Protein AF-A0A849T414-F1 (afdb_monomer)

Solvent-accessible surface area (backbone atoms only — not comparable to full-atom values): 10217 Å² total; per-residue (Å²): 130,69,72,68,57,56,57,52,51,53,53,52,54,54,57,57,61,66,72,71,72,79,74,78,75,35,45,36,37,38,40,42,43,68,63,66,24,41,33,25,37,35,45,96,85,68,54,70,44,80,78,50,44,26,75,33,83,42,47,52,64,76,60,34,72,85,41,96,54,53,28,38,36,38,42,38,40,93,71,33,45,74,44,78,46,80,45,71,66,67,92,77,64,59,74,43,78,45,80,43,79,57,49,71,34,61,64,76,64,39,53,59,56,50,50,53,49,51,50,53,50,54,51,51,52,51,50,32,50,54,25,51,76,71,65,38,50,69,60,24,47,53,55,35,51,57,44,32,74,77,40,73,78,47,30,65,37,30,43,50,46,12,52,48,26,46,76,71,66,39,51,72,61,10,53,53,22,45,52,56,19,58,77,54,109

Mean predicted aligned error: 13.11 Å

pLDDT: mean 89.9, std 12.02, range [47.5, 98.62]

Nearest PDB structures (foldseek):
  2avp-assembly1_A  TM=9.398E-01  e=4.459E-03  unclassified
  3kd7-assembly5_E  TM=9.506E-01  e=1.110E-02  unidentified
  3kd7-assembly1_A  TM=9.099E-01  e=1.599E-02  unidentified
  5lyp-assembly1_A  TM=9.029E-01  e=2.302E-02  Saccharomyces cerevisiae
  8fwd-assembly1_7  TM=9.664E-01  e=1.343E-01  synthetic construct

Secondary structure (DSSP, 8-state):
-THHHHHHHHHHHHHHHGGG----PPEEEEEEESSS-EEEEE-TTS-EEEEEESSEEEEHHHHSTT-SSEEEEEEE-TTB--EEEEEEPPTT---EEEEEEPPB-HHHHHHHHHHHHHHHHHHHHHHHHHHHHTT-HHHHHHHHHHHHHH-TT-HHHHHHHHHHHHHTT-HHHHHHHHHHHHHT-

Radius of gyration: 34.81 Å; Cα contacts (8 Å, |Δi|>4): 248; chains: 1; bounding box: 71×26×111 Å

Sequence (185 aa):
MMKNSFLKYCIFLWMMTMILSCSTSTVVKFQSSPSDAEVSVIDTTGVATVIGKTPLNSTEIDVFKNSNRHSQVRIKKEGFLDNEIILMKSTFGSEIAVNVQLKKDETVQNIGEQSISQEKVASSIARANGLIQSKNFIEAESVMTNFVEQFPSVSVGFDYLGNIYFLQKKYAKALKNYWLSKDYY

Structure (mmCIF, N/CA/C/O backbone):
data_AF-A0A849T414-F1
#
_entry.id   AF-A0A849T414-F1
#
loop_
_atom_site.group_PDB
_atom_site.id
_atom_site.type_symbol
_atom_site.label_atom_id
_atom_site.label_alt_id
_atom_site.label_comp_id
_atom_site.label_asym_id
_atom_site.label_entity_id
_atom_site.label_seq_id
_atom_site.pdbx_PDB_ins_code
_atom_site.Cartn_x
_atom_site.Cartn_y
_atom_site.Cartn_z
_atom_site.occupancy
_atom_site.B_iso_or_equiv
_atom_site.auth_seq_id
_atom_site.auth_comp_id
_atom_site.auth_asym_id
_atom_site.auth_atom_id
_atom_site.pdbx_PDB_model_num
ATOM 1 N N . MET A 1 1 ? 42.632 -8.111 -74.417 1.00 59.69 1 MET A N 1
ATOM 2 C CA . MET A 1 1 ? 42.189 -9.221 -73.538 1.00 59.69 1 MET A CA 1
ATOM 3 C C . MET A 1 1 ? 41.990 -8.830 -72.058 1.00 59.69 1 MET A C 1
ATOM 5 O O . MET A 1 1 ? 41.359 -9.592 -71.345 1.00 59.69 1 MET A O 1
ATOM 9 N N . MET A 1 2 ? 42.418 -7.643 -71.586 1.00 61.41 2 MET A N 1
ATOM 10 C CA . MET A 1 2 ? 42.292 -7.234 -70.164 1.00 61.41 2 MET A CA 1
ATOM 11 C C . MET A 1 2 ? 40.896 -6.749 -69.705 1.00 61.41 2 MET A C 1
ATOM 13 O O . MET A 1 2 ? 40.628 -6.741 -68.507 1.00 61.41 2 MET A O 1
ATOM 17 N N . LYS A 1 3 ? 39.979 -6.380 -70.616 1.00 65.25 3 LYS A N 1
ATOM 18 C CA . LYS A 1 3 ? 38.655 -5.826 -70.245 1.00 65.25 3 LYS A CA 1
ATOM 19 C C . LYS A 1 3 ? 37.731 -6.819 -69.518 1.00 65.25 3 LYS A C 1
ATOM 21 O O . LYS A 1 3 ? 36.956 -6.401 -68.666 1.00 65.25 3 LYS A O 1
ATOM 26 N N . ASN A 1 4 ? 37.848 -8.122 -69.789 1.00 75.00 4 ASN A N 1
ATOM 27 C CA . ASN A 1 4 ? 36.970 -9.129 -69.178 1.00 75.00 4 ASN A CA 1
ATOM 28 C C . ASN A 1 4 ? 37.355 -9.487 -67.736 1.00 75.00 4 ASN A C 1
ATOM 30 O O . ASN A 1 4 ? 36.509 -9.976 -66.993 1.00 75.00 4 ASN A O 1
ATOM 34 N N . SER A 1 5 ? 38.599 -9.235 -67.321 1.00 76.50 5 SER A N 1
ATOM 35 C CA . SER A 1 5 ? 39.025 -9.498 -65.943 1.00 76.50 5 SER A CA 1
ATOM 36 C C . SER A 1 5 ? 38.523 -8.412 -64.990 1.00 76.50 5 SER A C 1
ATOM 38 O O . SER A 1 5 ? 38.028 -8.735 -63.917 1.00 76.50 5 SER A O 1
ATOM 40 N N . PHE A 1 6 ? 38.544 -7.140 -65.405 1.00 85.62 6 PHE A N 1
ATOM 41 C CA . PHE A 1 6 ? 38.089 -6.015 -64.577 1.00 85.62 6 PHE A CA 1
ATOM 42 C C . PHE A 1 6 ? 36.591 -6.095 -64.236 1.00 85.62 6 PHE A C 1
ATOM 44 O O . PHE A 1 6 ? 36.205 -5.919 -63.084 1.00 85.62 6 PHE A O 1
ATOM 51 N N . LEU A 1 7 ? 35.752 -6.463 -65.213 1.00 85.75 7 LEU A N 1
ATOM 52 C CA . LEU A 1 7 ? 34.308 -6.611 -65.001 1.00 85.75 7 LEU A CA 1
ATOM 53 C C . LEU A 1 7 ? 33.977 -7.730 -63.995 1.00 85.75 7 LEU A C 1
ATOM 55 O O . LEU A 1 7 ? 33.074 -7.574 -63.176 1.00 85.75 7 LEU A O 1
ATOM 59 N N . LYS A 1 8 ? 34.745 -8.829 -64.003 1.00 87.31 8 LYS A N 1
ATOM 60 C CA . LYS A 1 8 ? 34.586 -9.927 -63.036 1.00 87.31 8 LYS A CA 1
ATOM 61 C C . LYS A 1 8 ? 34.930 -9.493 -61.609 1.00 87.31 8 LYS A C 1
ATOM 63 O O . LYS A 1 8 ? 34.214 -9.869 -60.686 1.00 87.31 8 LYS A O 1
ATOM 68 N N . TYR A 1 9 ? 35.965 -8.668 -61.427 1.00 90.38 9 TYR A N 1
ATOM 69 C CA . TYR A 1 9 ? 36.312 -8.128 -60.108 1.00 90.38 9 TYR A CA 1
ATOM 70 C C . TYR A 1 9 ? 35.260 -7.147 -59.582 1.00 90.38 9 TYR A C 1
ATOM 72 O O . TYR A 1 9 ? 34.922 -7.218 -58.405 1.00 90.38 9 TYR A O 1
ATOM 80 N N . CYS A 1 10 ? 34.675 -6.298 -60.434 1.00 88.56 10 CYS A N 1
ATOM 81 C CA . CYS A 1 10 ? 33.582 -5.412 -60.016 1.00 88.56 10 CYS A CA 1
ATOM 82 C C . CYS A 1 10 ? 32.322 -6.185 -59.598 1.00 88.56 10 CYS A C 1
ATOM 84 O O . CYS A 1 10 ? 31.714 -5.840 -58.589 1.00 88.56 10 CYS A O 1
ATOM 86 N N . ILE A 1 11 ? 31.954 -7.248 -60.323 1.00 88.75 11 ILE A N 1
ATOM 87 C CA . ILE A 1 11 ? 30.802 -8.092 -59.962 1.00 88.75 11 ILE A CA 1
ATOM 88 C C . ILE A 1 11 ? 31.062 -8.827 -58.641 1.00 88.75 11 ILE A C 1
ATOM 90 O O . ILE A 1 11 ? 30.181 -8.877 -57.787 1.00 88.75 11 ILE A O 1
ATOM 94 N N . PHE A 1 12 ? 32.277 -9.342 -58.435 1.00 89.88 12 PHE A N 1
ATOM 95 C CA . PHE A 1 12 ? 32.649 -9.999 -57.181 1.00 89.88 12 PHE A CA 1
ATOM 96 C C . PHE A 1 12 ? 32.659 -9.025 -55.993 1.00 89.88 12 PHE A C 1
ATOM 98 O O . PHE A 1 12 ? 32.162 -9.362 -54.921 1.00 89.88 12 PHE A O 1
ATOM 105 N N . LEU A 1 13 ? 33.155 -7.798 -56.191 1.00 87.31 13 LEU A N 1
ATOM 106 C CA . LEU A 1 13 ? 33.146 -6.746 -55.171 1.00 87.31 13 LEU A CA 1
ATOM 107 C C . LEU A 1 13 ? 31.710 -6.335 -54.802 1.00 87.31 13 LEU A C 1
ATOM 109 O O . LEU A 1 13 ? 31.388 -6.225 -53.623 1.00 87.31 13 LEU A O 1
ATOM 113 N N . TRP A 1 14 ? 30.834 -6.177 -55.799 1.00 87.00 14 TRP A N 1
ATOM 114 C CA . TRP A 1 14 ? 29.422 -5.851 -55.584 1.00 87.00 14 TRP A CA 1
ATOM 115 C C . TRP A 1 14 ? 28.675 -6.983 -54.860 1.00 87.00 14 TRP A C 1
ATOM 117 O O . TRP A 1 14 ? 27.915 -6.734 -53.922 1.00 87.00 14 TRP A O 1
ATOM 127 N N . MET A 1 15 ? 28.961 -8.241 -55.211 1.00 84.75 15 MET A N 1
ATOM 128 C CA . MET A 1 15 ? 28.394 -9.406 -54.528 1.00 84.75 15 MET A CA 1
ATOM 129 C C . MET A 1 15 ? 28.883 -9.524 -53.073 1.00 84.75 15 MET A C 1
ATOM 131 O O . MET A 1 15 ? 28.092 -9.861 -52.197 1.00 84.75 15 MET A O 1
ATOM 135 N N . MET A 1 16 ? 30.142 -9.174 -52.783 1.00 84.12 16 MET A N 1
ATOM 136 C CA . MET A 1 16 ? 30.675 -9.124 -51.411 1.00 84.12 16 MET A CA 1
ATOM 137 C C . MET A 1 16 ? 30.021 -8.032 -50.554 1.00 84.12 16 MET A C 1
ATOM 139 O O . MET A 1 16 ? 29.778 -8.253 -49.369 1.00 84.12 16 MET A O 1
ATOM 143 N N . THR A 1 17 ? 29.656 -6.883 -51.136 1.00 82.56 17 THR A N 1
ATOM 144 C CA . THR A 1 17 ? 28.968 -5.818 -50.383 1.00 82.56 17 THR A CA 1
ATOM 145 C C . THR A 1 17 ? 27.534 -6.168 -49.977 1.00 82.56 17 THR A C 1
ATOM 147 O O . THR A 1 17 ? 27.053 -5.646 -48.977 1.00 82.56 17 THR A O 1
ATOM 150 N N . MET A 1 18 ? 26.869 -7.094 -50.679 1.00 79.75 18 MET A N 1
ATOM 151 C CA . MET A 1 18 ? 25.494 -7.509 -50.356 1.00 79.75 18 MET A CA 1
ATOM 152 C C . MET A 1 18 ? 25.402 -8.472 -49.159 1.00 79.75 18 MET A C 1
ATOM 154 O O . MET A 1 18 ? 24.329 -8.629 -48.584 1.00 79.75 18 MET A O 1
ATOM 158 N N . ILE A 1 19 ? 26.508 -9.102 -48.744 1.00 77.81 19 ILE A N 1
ATOM 159 C CA . ILE A 1 19 ? 26.507 -10.108 -47.662 1.00 77.81 19 ILE A CA 1
ATOM 160 C C . ILE A 1 19 ? 26.638 -9.453 -46.268 1.00 77.81 19 ILE A C 1
ATOM 162 O O . ILE A 1 19 ? 26.362 -10.086 -45.254 1.00 77.81 19 ILE A O 1
ATOM 166 N N . LEU A 1 20 ? 26.986 -8.163 -46.187 1.00 68.50 20 LEU A N 1
ATOM 167 C CA . LEU A 1 20 ? 27.235 -7.467 -44.913 1.00 68.50 20 LEU A CA 1
ATOM 168 C C . LEU A 1 20 ? 26.013 -6.739 -44.321 1.00 68.50 20 LEU A C 1
ATOM 170 O O . LEU A 1 20 ? 26.120 -6.167 -43.240 1.00 68.50 20 LEU A O 1
ATOM 174 N N . SER A 1 21 ? 24.851 -6.748 -44.980 1.00 62.94 21 SER A N 1
ATOM 175 C CA . SER A 1 21 ? 23.701 -5.925 -44.559 1.00 62.94 21 SER A CA 1
ATOM 176 C C . SER A 1 21 ? 22.703 -6.609 -43.618 1.00 62.94 21 SER A C 1
ATOM 178 O O . SER A 1 21 ? 21.678 -6.015 -43.294 1.00 62.94 21 SER A O 1
ATOM 180 N N . CYS A 1 22 ? 22.970 -7.826 -43.137 1.00 67.81 22 CYS A N 1
ATOM 181 C CA . CYS A 1 22 ? 22.080 -8.494 -42.182 1.00 67.81 22 CYS A CA 1
ATOM 182 C C . CYS A 1 22 ? 22.488 -8.185 -40.730 1.00 67.81 22 CYS A C 1
ATOM 184 O O . CYS A 1 22 ? 22.895 -9.069 -39.981 1.00 67.81 22 CYS A O 1
ATOM 186 N N . SER A 1 23 ? 22.415 -6.915 -40.322 1.00 67.44 23 SER A N 1
ATOM 187 C CA . SER A 1 23 ? 22.467 -6.568 -38.899 1.00 67.44 23 SER A CA 1
ATOM 188 C C . SER A 1 23 ? 21.084 -6.809 -38.297 1.00 67.44 23 SER A C 1
ATOM 190 O O . SER A 1 23 ? 20.201 -5.955 -38.390 1.00 67.44 23 SER A O 1
ATOM 192 N N . THR A 1 24 ? 20.868 -7.986 -37.715 1.00 69.50 24 THR A N 1
ATOM 193 C CA . THR A 1 24 ? 19.687 -8.258 -36.891 1.00 69.50 24 THR A CA 1
ATOM 194 C C . THR A 1 24 ? 19.742 -7.358 -35.664 1.00 69.50 24 THR A C 1
ATOM 196 O O . THR A 1 24 ? 20.587 -7.552 -34.791 1.00 69.50 24 THR A O 1
ATOM 199 N N . SER A 1 25 ? 18.885 -6.340 -35.611 1.00 77.25 25 SER A N 1
ATOM 200 C CA . SER A 1 25 ? 18.742 -5.525 -34.412 1.00 77.25 25 SER A CA 1
ATOM 201 C C . SER A 1 25 ? 18.141 -6.377 -33.296 1.00 77.25 25 SER A C 1
ATOM 203 O O . SER A 1 25 ? 17.113 -7.032 -33.477 1.00 77.25 25 SER A O 1
ATOM 205 N N . THR A 1 26 ? 18.789 -6.380 -32.132 1.00 88.31 26 THR A N 1
ATOM 206 C CA . THR A 1 26 ? 18.245 -7.008 -30.928 1.00 88.31 26 THR A CA 1
ATOM 207 C C . THR A 1 26 ? 16.929 -6.316 -30.564 1.00 88.31 26 THR A C 1
ATOM 209 O O . THR A 1 26 ? 16.888 -5.094 -30.383 1.00 88.31 26 THR A O 1
ATOM 212 N N . VAL A 1 27 ? 15.853 -7.095 -30.455 1.00 93.81 27 VAL A N 1
ATOM 213 C CA . VAL A 1 27 ? 14.533 -6.605 -30.042 1.00 93.81 27 VAL A CA 1
ATOM 214 C C . VAL A 1 27 ? 14.330 -6.889 -28.556 1.00 93.81 27 VAL A C 1
ATOM 216 O O . VAL A 1 27 ? 14.571 -8.002 -28.085 1.00 93.81 27 VAL A O 1
ATOM 219 N N . VAL A 1 28 ? 13.859 -5.880 -27.826 1.00 96.06 28 VAL A N 1
ATOM 220 C CA . VAL A 1 28 ? 13.422 -5.988 -26.432 1.00 96.06 28 VAL A CA 1
ATOM 221 C C . VAL A 1 28 ? 11.898 -5.909 -26.405 1.00 96.06 28 VAL A C 1
ATOM 223 O O . VAL A 1 28 ? 11.314 -4.905 -26.816 1.00 96.06 28 VAL A O 1
ATOM 226 N N . LYS A 1 29 ? 11.242 -6.972 -25.943 1.00 97.69 29 LYS A N 1
ATOM 227 C CA . LYS A 1 29 ? 9.782 -7.063 -25.851 1.00 97.69 29 LYS A CA 1
ATOM 228 C C . LYS A 1 29 ? 9.337 -6.841 -24.413 1.00 97.69 29 LYS A C 1
ATOM 230 O O . LYS A 1 29 ? 9.766 -7.565 -23.520 1.00 97.69 29 LYS A O 1
ATOM 235 N N . PHE A 1 30 ? 8.441 -5.889 -24.199 1.00 97.88 30 PHE A N 1
ATOM 236 C CA . PHE A 1 30 ? 7.814 -5.627 -22.909 1.00 97.88 30 PHE A CA 1
ATOM 237 C C . PHE A 1 30 ? 6.345 -6.030 -22.954 1.00 97.88 30 PHE A C 1
ATOM 239 O O . PHE A 1 30 ? 5.576 -5.54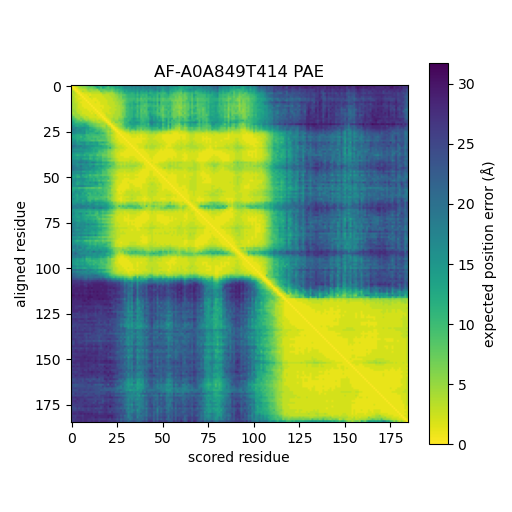0 -23.785 1.00 97.88 30 PHE A O 1
ATOM 246 N N . GLN A 1 31 ? 5.940 -6.886 -22.024 1.00 98.19 31 GLN A N 1
ATOM 247 C CA . GLN A 1 31 ? 4.553 -7.253 -21.783 1.00 98.19 31 GLN A CA 1
ATOM 248 C C . GLN A 1 31 ? 4.219 -7.030 -20.312 1.00 98.19 31 GLN A C 1
ATOM 250 O O . GLN A 1 31 ? 5.038 -7.274 -19.423 1.00 98.19 31 GLN A O 1
ATOM 255 N N . SER A 1 32 ? 2.995 -6.585 -20.047 1.00 97.81 32 SER A N 1
ATOM 256 C CA . SER A 1 32 ? 2.497 -6.475 -18.684 1.00 97.81 32 SER A CA 1
ATOM 257 C C . SER A 1 32 ? 1.071 -6.978 -18.553 1.00 97.81 32 SER A C 1
ATOM 259 O O . SER A 1 32 ? 0.288 -6.964 -19.504 1.00 97.81 32 SER A O 1
ATOM 261 N N . SER A 1 33 ? 0.743 -7.387 -17.335 1.00 97.06 33 SER A N 1
ATOM 262 C CA . SER A 1 33 ? -0.603 -7.704 -16.884 1.00 97.06 33 SER A CA 1
ATOM 263 C C . SER A 1 33 ? -0.882 -6.835 -15.651 1.00 97.06 33 SER A C 1
ATOM 265 O O . SER A 1 33 ? -0.215 -7.020 -14.630 1.00 97.06 33 SER A O 1
ATOM 267 N N . PRO A 1 34 ? -1.781 -5.834 -15.737 1.00 96.38 34 PRO A N 1
ATOM 268 C CA . PRO A 1 34 ? -2.618 -5.487 -16.892 1.00 96.38 34 PRO A CA 1
ATOM 269 C C . PRO A 1 34 ? -1.824 -4.867 -18.057 1.00 96.38 34 PRO A C 1
ATOM 271 O O . PRO A 1 34 ? -0.737 -4.327 -17.850 1.00 96.38 34 PRO A O 1
ATOM 274 N N . SER A 1 35 ? -2.387 -4.908 -19.271 1.00 96.31 35 SER A N 1
ATOM 275 C CA . SER A 1 35 ? -1.837 -4.255 -20.476 1.00 96.31 35 SER A CA 1
ATOM 276 C C . SER A 1 35 ?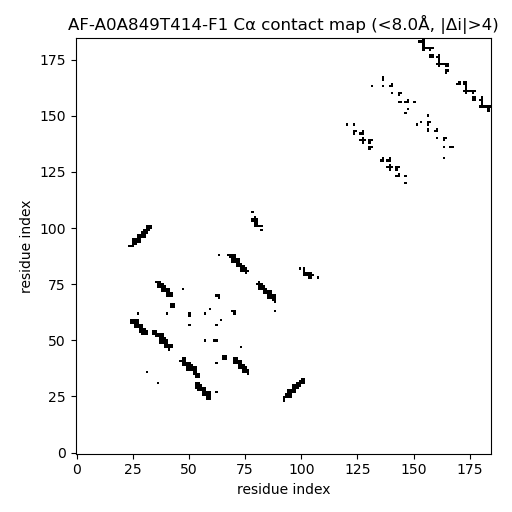 -1.906 -2.724 -20.389 1.00 96.31 35 SER A C 1
ATOM 278 O O . SER A 1 35 ? -2.542 -2.201 -19.478 1.00 96.31 35 SER A O 1
ATOM 280 N N . ASP A 1 36 ? -1.322 -1.991 -21.339 1.00 97.69 36 ASP A N 1
ATOM 281 C CA . ASP A 1 36 ? -1.296 -0.515 -21.375 1.00 97.69 36 ASP A CA 1
ATOM 282 C C . ASP A 1 36 ? -0.592 0.117 -20.158 1.00 97.69 36 ASP A C 1
ATOM 284 O O . ASP A 1 36 ? -1.048 1.112 -19.599 1.00 97.69 36 ASP A O 1
ATOM 288 N N . ALA A 1 37 ? 0.500 -0.499 -19.698 1.00 98.06 37 ALA A N 1
ATOM 289 C CA . ALA A 1 37 ? 1.382 0.082 -18.690 1.00 98.06 37 ALA A CA 1
ATOM 290 C C . ALA A 1 37 ? 2.464 0.928 -19.371 1.00 98.06 37 ALA A C 1
ATOM 292 O O . ALA A 1 37 ? 3.037 0.515 -20.378 1.00 98.06 37 ALA A O 1
ATOM 293 N N . GLU A 1 38 ? 2.751 2.101 -18.822 1.00 98.44 38 GLU A N 1
ATOM 294 C CA . GLU A 1 38 ? 3.814 2.989 -19.276 1.00 98.44 38 GLU A CA 1
ATOM 295 C C . GLU A 1 38 ? 5.181 2.374 -18.977 1.00 98.44 38 GLU A C 1
ATOM 297 O O . GLU A 1 38 ? 5.439 1.927 -17.860 1.00 98.44 38 GLU A O 1
ATOM 302 N N . VAL A 1 39 ? 6.059 2.348 -19.977 1.00 98.12 39 VAL A N 1
ATOM 303 C CA . VAL A 1 39 ? 7.431 1.855 -19.861 1.00 98.12 39 VAL A CA 1
ATOM 304 C C . VAL A 1 39 ? 8.373 3.046 -19.969 1.00 98.12 39 VAL A C 1
ATOM 306 O O . VAL A 1 39 ? 8.342 3.794 -20.949 1.00 98.12 39 VAL A O 1
ATOM 309 N N . SER A 1 40 ? 9.234 3.209 -18.970 1.00 97.88 40 SER A N 1
ATOM 310 C CA . SER A 1 40 ? 10.238 4.269 -18.911 1.00 97.88 40 SER A CA 1
ATOM 311 C C . SER A 1 40 ? 11.612 3.703 -18.580 1.00 97.88 40 SER A C 1
ATOM 313 O O . SER A 1 40 ? 11.737 2.720 -17.852 1.00 97.88 40 SER A O 1
ATOM 315 N N . VAL A 1 41 ? 12.650 4.318 -19.133 1.00 97.38 41 VAL A N 1
ATOM 316 C CA . VAL A 1 41 ? 14.049 3.985 -18.866 1.00 97.38 41 VAL A CA 1
ATOM 317 C C . VAL A 1 41 ? 14.615 5.031 -17.920 1.00 97.38 41 VAL A C 1
ATOM 319 O O . VAL A 1 41 ? 14.543 6.224 -18.209 1.00 97.38 41 VAL A O 1
ATOM 322 N N . ILE A 1 42 ? 15.163 4.583 -16.796 1.00 96.19 42 ILE A N 1
ATOM 323 C CA . ILE A 1 42 ? 15.857 5.415 -15.819 1.00 96.19 42 ILE A CA 1
ATOM 324 C C . ILE A 1 42 ? 17.339 5.409 -16.183 1.00 96.19 42 ILE A C 1
ATOM 326 O O . ILE A 1 42 ? 17.979 4.356 -16.248 1.00 96.19 42 ILE A O 1
ATOM 330 N N . ASP A 1 43 ? 17.879 6.591 -16.454 1.00 89.31 43 ASP A N 1
ATOM 331 C CA . ASP A 1 43 ? 19.299 6.752 -16.734 1.00 89.31 43 ASP A CA 1
ATOM 332 C C . ASP A 1 43 ? 20.156 6.739 -15.453 1.00 89.31 43 ASP A C 1
ATOM 334 O O . ASP A 1 43 ? 19.662 6.685 -14.327 1.00 89.31 43 ASP A O 1
ATOM 338 N N . THR A 1 44 ? 21.477 6.832 -15.610 1.00 86.69 44 THR A N 1
ATOM 339 C CA . THR A 1 44 ? 22.409 6.903 -14.472 1.00 86.69 44 THR A CA 1
ATOM 340 C C . THR A 1 44 ? 22.252 8.171 -13.628 1.00 86.69 44 THR A C 1
ATOM 342 O O . THR A 1 44 ? 22.841 8.257 -12.554 1.00 86.69 44 THR A O 1
ATOM 345 N N . THR A 1 45 ? 21.510 9.170 -14.114 1.00 88.81 45 THR A N 1
ATOM 346 C CA . THR A 1 45 ? 21.202 10.411 -13.389 1.00 88.81 45 THR A CA 1
ATOM 347 C C . THR A 1 45 ? 19.893 10.315 -12.599 1.00 88.81 45 THR A C 1
ATOM 349 O O . THR A 1 45 ? 19.588 11.210 -11.815 1.00 88.81 45 THR A O 1
ATOM 352 N N . GLY A 1 46 ? 19.142 9.219 -12.758 1.00 90.44 46 GLY A N 1
ATOM 353 C CA . GLY A 1 46 ? 17.835 9.007 -12.140 1.00 90.44 46 GLY A CA 1
ATOM 354 C C . GLY A 1 46 ? 16.670 9.619 -12.925 1.00 90.44 46 GLY A C 1
ATOM 355 O O . GLY A 1 46 ? 15.534 9.584 -12.448 1.00 90.44 46 GLY A O 1
ATOM 356 N N . VAL A 1 47 ? 16.913 10.173 -14.116 1.00 93.44 47 VAL A N 1
ATOM 357 C CA . VAL A 1 47 ? 15.872 10.761 -14.963 1.00 93.44 47 VAL A CA 1
ATOM 358 C C . VAL A 1 47 ? 15.179 9.650 -15.747 1.00 93.44 47 VAL A C 1
ATOM 360 O O . VAL A 1 47 ? 15.804 8.904 -16.502 1.00 93.44 47 VAL A O 1
ATOM 363 N N . ALA A 1 48 ? 13.862 9.545 -15.564 1.00 96.12 48 ALA A N 1
ATOM 364 C CA . ALA A 1 48 ? 13.025 8.594 -16.281 1.00 96.12 48 ALA A CA 1
ATOM 365 C C . ALA A 1 48 ? 12.591 9.173 -17.638 1.00 96.12 48 ALA A C 1
ATOM 367 O O . ALA A 1 48 ? 11.948 10.221 -17.697 1.00 96.12 48 ALA A O 1
ATOM 368 N N . THR A 1 49 ? 12.910 8.474 -18.726 1.00 96.81 49 THR A N 1
ATOM 369 C CA . THR A 1 49 ? 12.470 8.808 -20.089 1.00 96.81 49 THR A CA 1
ATOM 370 C C . THR A 1 49 ? 11.446 7.783 -20.560 1.00 96.81 49 THR A C 1
ATOM 372 O O . THR A 1 49 ? 11.734 6.587 -20.586 1.00 96.81 49 THR A O 1
ATOM 375 N N . VAL A 1 50 ? 10.248 8.231 -20.934 1.00 97.69 50 VAL A N 1
ATOM 376 C CA . VAL A 1 50 ? 9.172 7.350 -21.414 1.00 97.69 50 VAL A CA 1
ATOM 377 C C . VAL A 1 50 ? 9.505 6.833 -22.812 1.00 97.69 50 VAL A C 1
ATOM 379 O O . VAL A 1 50 ? 9.761 7.623 -23.719 1.00 97.69 50 VAL A O 1
ATOM 382 N N . ILE A 1 51 ? 9.482 5.510 -22.985 1.00 97.38 51 ILE A N 1
ATOM 383 C CA . ILE A 1 51 ? 9.763 4.849 -24.270 1.00 97.38 51 ILE A CA 1
ATOM 384 C C . ILE A 1 51 ? 8.500 4.306 -24.952 1.00 97.38 51 ILE A C 1
ATOM 386 O O . ILE A 1 51 ? 8.518 4.054 -26.154 1.00 97.38 51 ILE A O 1
ATOM 390 N N . GLY A 1 52 ? 7.394 4.135 -24.219 1.00 97.81 52 GLY A N 1
ATOM 391 C CA . GLY A 1 52 ? 6.116 3.699 -24.787 1.00 97.81 52 GLY A CA 1
ATOM 392 C C . GLY A 1 52 ? 5.182 3.059 -23.763 1.00 97.81 52 GLY A C 1
ATOM 393 O O . GLY A 1 52 ? 5.337 3.260 -22.560 1.00 97.81 52 GLY A O 1
ATOM 394 N N . LYS A 1 53 ? 4.214 2.272 -24.244 1.00 98.44 53 LYS A N 1
ATOM 395 C CA . LYS A 1 53 ? 3.270 1.510 -23.413 1.00 98.44 53 LYS A CA 1
ATOM 396 C C . LYS A 1 53 ? 3.225 0.037 -23.814 1.00 98.44 53 LYS A C 1
ATOM 398 O O . LYS A 1 53 ? 3.412 -0.279 -24.985 1.00 98.44 53 LYS A O 1
ATOM 403 N N . THR A 1 54 ? 2.972 -0.860 -22.864 1.00 97.69 54 THR A N 1
ATOM 404 C CA . THR A 1 54 ? 2.875 -2.303 -23.121 1.00 97.69 54 THR A CA 1
ATOM 405 C C . THR A 1 54 ? 1.583 -2.680 -23.869 1.00 97.69 54 THR A C 1
ATOM 407 O O . THR A 1 54 ? 0.515 -2.147 -23.563 1.00 97.69 54 THR A O 1
ATOM 410 N N . PRO A 1 55 ? 1.620 -3.661 -24.788 1.00 98.06 55 PRO A N 1
ATOM 411 C CA . PRO A 1 55 ? 2.801 -4.385 -25.262 1.00 98.06 55 PRO A CA 1
ATOM 412 C C . PRO A 1 55 ? 3.704 -3.506 -26.148 1.00 98.06 55 PRO A C 1
ATOM 414 O O . PRO A 1 55 ? 3.223 -2.851 -27.067 1.00 98.06 55 PRO A O 1
ATOM 417 N N . LEU A 1 56 ? 5.017 -3.520 -25.887 1.00 97.75 56 LEU A N 1
ATOM 418 C CA . LEU A 1 56 ? 6.006 -2.679 -26.575 1.00 97.75 56 LEU A CA 1
ATOM 419 C C . LEU A 1 56 ? 7.143 -3.533 -27.139 1.00 97.75 56 LEU A C 1
ATOM 421 O O . LEU A 1 56 ? 7.762 -4.296 -26.403 1.00 97.75 56 LEU A O 1
ATOM 425 N N . ASN A 1 57 ? 7.462 -3.346 -28.419 1.00 97.25 57 ASN A N 1
ATOM 426 C CA . ASN A 1 57 ? 8.693 -3.850 -29.026 1.00 97.25 57 ASN A CA 1
ATOM 427 C C . ASN A 1 57 ? 9.646 -2.665 -29.201 1.00 97.25 57 ASN A C 1
ATOM 429 O O . ASN A 1 57 ? 9.349 -1.750 -29.966 1.00 97.25 57 ASN A O 1
ATOM 433 N N . SER A 1 58 ? 10.763 -2.671 -28.485 1.00 95.75 58 SER A N 1
ATOM 434 C CA . SER A 1 58 ? 11.758 -1.599 -28.494 1.00 95.75 58 SER A CA 1
ATOM 435 C C . SER A 1 58 ? 13.106 -2.119 -28.987 1.00 95.75 58 SER A C 1
ATOM 437 O O . SER A 1 58 ? 13.366 -3.326 -28.963 1.00 95.75 58 SER A O 1
ATOM 439 N N . THR A 1 59 ? 13.964 -1.221 -29.466 1.00 94.56 59 THR A N 1
ATOM 440 C CA . THR A 1 59 ? 15.326 -1.582 -29.857 1.00 94.56 59 THR A CA 1
ATOM 441 C C . THR A 1 59 ? 16.267 -1.494 -28.662 1.00 94.56 59 THR A C 1
ATOM 443 O O . THR A 1 59 ? 16.052 -0.732 -27.720 1.00 94.56 59 THR A O 1
ATOM 446 N N . GLU A 1 60 ? 17.365 -2.244 -28.708 1.00 92.94 60 GLU A N 1
ATOM 447 C CA . GLU A 1 60 ? 18.430 -2.131 -27.706 1.00 92.94 60 GLU A CA 1
ATOM 448 C C . GLU A 1 60 ? 18.976 -0.692 -27.587 1.00 92.94 60 GLU A C 1
ATOM 450 O O . GLU A 1 60 ? 19.343 -0.254 -26.500 1.00 92.94 60 GLU A O 1
ATOM 455 N N . ILE A 1 61 ? 18.978 0.078 -28.680 1.00 92.19 61 ILE A N 1
ATOM 456 C CA . ILE A 1 61 ? 19.452 1.470 -28.684 1.00 92.19 61 ILE A CA 1
ATOM 457 C C . ILE A 1 61 ? 18.565 2.350 -27.801 1.00 92.19 61 ILE A C 1
ATOM 459 O O . ILE A 1 61 ? 19.083 3.187 -27.065 1.00 92.19 61 ILE A O 1
ATOM 463 N N . ASP A 1 62 ? 17.251 2.142 -27.831 1.00 93.88 62 ASP A N 1
ATOM 464 C CA . ASP A 1 62 ? 16.302 2.932 -27.044 1.00 93.88 62 ASP A CA 1
ATOM 465 C C . ASP A 1 62 ? 16.376 2.574 -25.556 1.00 93.88 62 ASP A C 1
ATOM 467 O O . ASP A 1 62 ? 16.343 3.455 -24.697 1.00 93.88 62 ASP A O 1
ATOM 471 N N . VAL A 1 63 ? 16.534 1.283 -25.245 1.00 94.94 63 VAL A N 1
ATOM 472 C CA . VAL A 1 63 ? 16.586 0.787 -23.862 1.00 94.94 63 VAL A CA 1
ATOM 473 C C . VAL A 1 63 ? 17.928 1.102 -23.192 1.00 94.94 63 VAL A C 1
ATOM 475 O O . VAL A 1 63 ? 17.959 1.393 -21.999 1.00 94.94 63 VAL A O 1
ATOM 478 N N . PHE A 1 64 ? 19.040 1.073 -23.932 1.00 93.56 64 PHE A N 1
ATOM 479 C CA . PHE A 1 64 ? 20.399 1.208 -23.387 1.00 93.56 64 PHE A CA 1
ATOM 480 C C . PHE A 1 64 ? 21.123 2.495 -23.824 1.00 93.56 64 PHE A C 1
ATOM 482 O O . PHE A 1 64 ? 22.344 2.577 -23.695 1.00 93.56 64 PHE A O 1
ATOM 489 N N . LYS A 1 65 ? 20.400 3.518 -24.305 1.00 88.00 65 LYS A N 1
ATOM 490 C CA . LYS A 1 65 ? 20.957 4.749 -24.909 1.00 88.00 65 LYS A CA 1
ATOM 491 C C . LYS A 1 65 ? 22.098 5.403 -24.115 1.00 88.00 65 LYS A C 1
ATOM 493 O O . LYS A 1 65 ? 23.051 5.893 -24.713 1.00 88.00 65 LYS A O 1
ATOM 498 N N . ASN A 1 66 ? 22.011 5.371 -22.783 1.00 86.12 66 ASN A N 1
ATOM 499 C CA . ASN A 1 66 ? 22.953 6.027 -21.870 1.00 86.12 66 ASN A CA 1
ATOM 500 C C . ASN A 1 66 ? 23.747 5.045 -20.986 1.00 86.12 66 ASN A C 1
ATOM 502 O O . ASN A 1 66 ? 24.370 5.469 -20.015 1.00 86.12 66 ASN A O 1
ATOM 506 N N . SER A 1 67 ? 23.729 3.737 -21.275 1.00 85.06 67 SER A N 1
ATOM 507 C CA . SER A 1 67 ? 24.436 2.746 -20.457 1.00 85.06 67 SER A CA 1
ATOM 508 C C . SER A 1 67 ? 25.121 1.655 -21.267 1.00 85.06 67 SER A C 1
ATOM 510 O O . SER A 1 67 ? 24.551 1.028 -22.157 1.00 85.06 67 SER A O 1
ATOM 512 N N . ASN A 1 68 ? 26.360 1.360 -20.876 1.00 84.25 68 ASN A N 1
ATOM 513 C CA . ASN A 1 68 ? 27.177 0.339 -21.523 1.00 84.25 68 ASN A CA 1
ATOM 514 C C . ASN A 1 68 ? 26.916 -1.080 -20.998 1.00 84.25 68 ASN A C 1
ATOM 516 O O . ASN A 1 68 ? 27.371 -2.033 -21.627 1.00 84.25 68 ASN A O 1
ATOM 520 N N . ARG A 1 69 ? 26.242 -1.246 -19.849 1.00 88.81 69 ARG A N 1
ATOM 521 C CA . ARG A 1 69 ? 26.127 -2.557 -19.174 1.00 88.81 69 ARG A CA 1
ATOM 522 C C . ARG A 1 69 ? 24.715 -2.940 -18.763 1.00 88.81 69 ARG A C 1
ATOM 524 O O . ARG A 1 69 ? 24.335 -4.089 -18.953 1.00 88.81 69 ARG A O 1
ATOM 531 N N . HIS A 1 70 ? 23.968 -2.016 -18.174 1.00 93.62 70 HIS A N 1
ATOM 532 C CA . HIS A 1 70 ? 22.630 -2.299 -17.666 1.00 93.62 70 HIS A CA 1
ATOM 533 C C . HIS A 1 70 ? 21.731 -1.073 -17.747 1.00 93.62 70 HIS A C 1
ATOM 535 O O . HIS A 1 70 ? 22.205 0.050 -17.616 1.00 93.62 70 HIS A O 1
ATOM 541 N N . SER A 1 71 ? 20.441 -1.281 -17.937 1.00 95.19 71 SER A N 1
ATOM 542 C CA . SER A 1 71 ? 19.443 -0.220 -17.943 1.00 95.19 71 SER A CA 1
ATOM 543 C C . SER A 1 71 ? 18.385 -0.529 -16.896 1.00 95.19 71 SER A C 1
ATOM 545 O O . SER A 1 71 ? 17.982 -1.685 -16.764 1.00 95.19 71 SER A O 1
ATOM 547 N N . GLN A 1 72 ? 17.964 0.471 -16.128 1.00 96.94 72 GLN A N 1
ATOM 548 C CA . GLN A 1 72 ? 16.862 0.317 -15.188 1.00 96.94 72 GLN A CA 1
ATOM 549 C C . GLN A 1 72 ? 15.577 0.739 -15.895 1.00 96.94 72 GLN A C 1
ATOM 551 O O . GLN A 1 72 ? 15.476 1.840 -16.426 1.00 96.94 72 GLN A O 1
ATOM 556 N N . VAL A 1 73 ? 14.597 -0.153 -15.928 1.00 97.50 73 VAL A N 1
ATOM 557 C CA . VAL A 1 73 ? 13.307 0.076 -16.574 1.00 97.50 73 VAL A CA 1
ATOM 558 C C . VAL A 1 73 ? 12.236 0.135 -15.501 1.00 97.50 73 VAL A C 1
ATOM 560 O O . VAL A 1 73 ? 12.117 -0.787 -14.696 1.00 97.50 73 VAL A O 1
ATOM 563 N N . ARG A 1 74 ? 11.443 1.204 -15.506 1.00 98.06 74 ARG A N 1
ATOM 564 C CA . ARG A 1 74 ? 10.264 1.364 -14.657 1.00 98.06 74 ARG A CA 1
ATOM 565 C C . ARG A 1 74 ? 9.009 1.163 -15.492 1.00 98.06 74 ARG A C 1
ATOM 567 O O . ARG A 1 74 ? 8.819 1.831 -16.510 1.00 98.06 74 ARG A O 1
ATOM 574 N N . ILE A 1 75 ? 8.154 0.256 -15.035 1.00 98.19 75 ILE A N 1
ATOM 575 C CA . ILE A 1 75 ? 6.845 -0.025 -15.620 1.00 98.19 75 ILE A CA 1
ATOM 576 C C . ILE A 1 75 ? 5.784 0.456 -14.637 1.00 98.19 75 ILE A C 1
ATOM 578 O O . ILE A 1 75 ? 5.733 -0.001 -13.493 1.00 98.19 75 ILE A O 1
ATOM 582 N N . LYS A 1 76 ? 4.948 1.387 -15.093 1.00 97.56 76 LYS A N 1
ATOM 583 C CA . LYS A 1 76 ? 3.968 2.093 -14.273 1.00 97.56 76 LYS A CA 1
ATOM 584 C C . LYS A 1 76 ? 2.580 2.014 -14.885 1.00 97.56 76 LYS A C 1
ATOM 586 O O . LYS A 1 76 ? 2.409 2.164 -16.092 1.00 97.56 76 LYS A O 1
ATOM 591 N N . LYS A 1 77 ? 1.566 1.821 -14.047 1.00 96.75 77 LYS A N 1
ATOM 592 C CA . LYS A 1 77 ? 0.165 1.932 -14.450 1.00 96.75 77 LYS A CA 1
ATOM 593 C C . LYS A 1 77 ? -0.650 2.545 -13.321 1.00 96.75 77 LYS A C 1
ATOM 595 O O . LYS A 1 77 ? -0.452 2.206 -12.162 1.00 96.75 77 LYS A O 1
ATOM 600 N N . GLU A 1 78 ? -1.572 3.435 -13.665 1.00 94.44 78 GLU A N 1
ATOM 601 C CA . GLU A 1 78 ? -2.465 4.062 -12.691 1.00 94.44 78 GLU A CA 1
ATOM 602 C C . GLU A 1 78 ? -3.256 3.008 -11.896 1.00 94.44 78 GLU A C 1
ATOM 604 O O . GLU A 1 78 ? -3.850 2.097 -12.476 1.00 94.44 78 GLU A O 1
ATOM 609 N N . GLY A 1 79 ? -3.238 3.125 -10.564 1.00 89.62 79 GLY A N 1
ATOM 610 C CA . GLY A 1 79 ? -3.874 2.171 -9.647 1.00 89.62 79 GLY A CA 1
ATOM 611 C C . GLY A 1 79 ? -3.074 0.887 -9.388 1.00 89.62 79 GLY A C 1
ATOM 612 O O . GLY A 1 79 ? -3.597 -0.042 -8.767 1.00 89.62 79 GLY A O 1
ATOM 613 N N . PHE A 1 80 ? -1.826 0.809 -9.853 1.00 94.31 80 PHE A N 1
ATOM 614 C CA . PHE A 1 80 ? -0.910 -0.307 -9.619 1.00 94.31 80 PHE A CA 1
ATOM 615 C C . PHE A 1 80 ? 0.406 0.194 -9.026 1.00 94.31 80 PHE A C 1
ATOM 617 O O . PHE A 1 80 ? 0.803 1.333 -9.254 1.00 94.31 80 PHE A O 1
ATOM 624 N N . LEU A 1 81 ? 1.083 -0.674 -8.274 1.00 94.25 81 LEU A N 1
ATOM 625 C CA . LEU A 1 81 ? 2.409 -0.393 -7.738 1.00 94.25 81 LEU A CA 1
ATOM 626 C C . LEU A 1 81 ? 3.432 -0.335 -8.877 1.00 94.25 81 LEU A C 1
ATOM 628 O O . LEU A 1 81 ? 3.458 -1.218 -9.741 1.00 94.25 81 LEU A O 1
A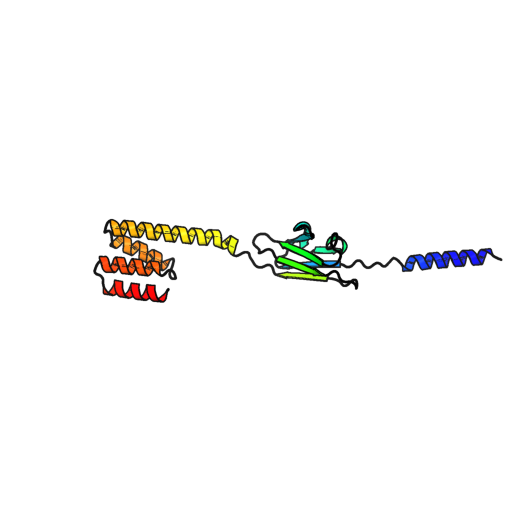TOM 632 N N . ASP A 1 82 ? 4.288 0.685 -8.838 1.00 95.50 82 ASP A N 1
ATOM 633 C CA . ASP A 1 82 ? 5.410 0.835 -9.763 1.00 95.50 82 ASP A CA 1
ATOM 634 C C . ASP A 1 82 ? 6.350 -0.380 -9.639 1.00 95.50 82 ASP A C 1
ATOM 636 O O . ASP A 1 82 ? 6.663 -0.838 -8.537 1.00 95.50 82 ASP A O 1
ATOM 640 N N . ASN A 1 83 ? 6.801 -0.919 -10.775 1.00 97.25 83 ASN A N 1
ATOM 641 C CA . ASN A 1 83 ? 7.746 -2.034 -10.810 1.00 97.25 83 ASN A CA 1
ATOM 642 C C . ASN A 1 83 ? 9.019 -1.619 -11.550 1.00 97.25 83 ASN A C 1
ATOM 644 O O . ASN A 1 83 ? 8.953 -1.096 -12.663 1.00 97.25 83 ASN A O 1
ATOM 648 N N . GLU A 1 84 ? 10.174 -1.855 -10.933 1.00 97.25 84 GLU A N 1
ATOM 649 C CA . GLU A 1 84 ? 11.481 -1.485 -11.466 1.00 97.25 84 GLU A CA 1
ATOM 650 C C . GLU A 1 84 ? 12.343 -2.726 -11.673 1.00 97.25 84 GLU A C 1
ATOM 652 O O . GLU A 1 84 ? 12.505 -3.554 -10.777 1.00 97.25 84 GLU A O 1
ATOM 657 N N . ILE A 1 85 ? 12.904 -2.857 -12.873 1.00 96.56 85 ILE A N 1
ATOM 658 C CA . ILE A 1 85 ? 13.675 -4.026 -13.291 1.00 96.56 85 ILE A CA 1
ATOM 659 C C . ILE A 1 85 ? 14.995 -3.553 -13.885 1.00 96.56 85 ILE A C 1
ATOM 661 O O . ILE A 1 85 ? 15.030 -2.625 -14.688 1.00 96.56 85 ILE A O 1
ATOM 665 N N . ILE A 1 86 ? 16.087 -4.219 -13.521 1.00 96.00 86 ILE A N 1
ATOM 666 C CA . ILE A 1 86 ? 17.401 -3.979 -14.116 1.00 96.00 86 ILE A CA 1
ATOM 667 C C . ILE A 1 86 ? 17.600 -4.971 -15.260 1.00 96.00 86 ILE A C 1
ATOM 669 O O . ILE A 1 86 ? 17.629 -6.184 -15.051 1.00 96.00 86 ILE A O 1
ATOM 673 N N . LEU A 1 87 ? 17.748 -4.452 -1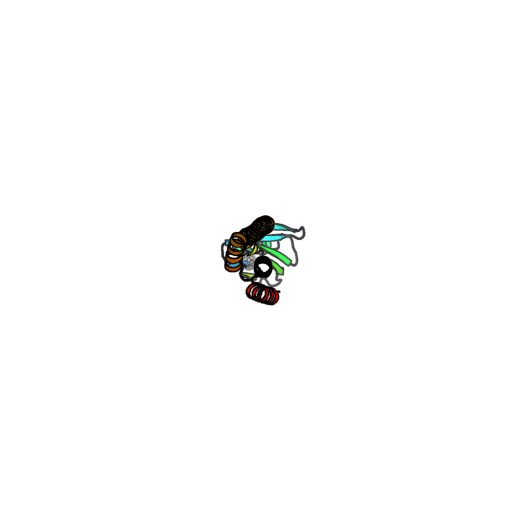6.474 1.00 95.06 87 LEU A N 1
ATOM 674 C CA . LEU A 1 87 ? 18.060 -5.224 -17.669 1.00 95.06 87 LEU A CA 1
ATOM 675 C C . LEU A 1 87 ? 19.558 -5.183 -17.935 1.00 95.06 87 LEU A C 1
ATOM 677 O O . LEU A 1 87 ? 20.160 -4.113 -17.962 1.00 95.06 87 LEU A O 1
ATOM 681 N N . MET A 1 88 ? 20.154 -6.346 -18.177 1.00 93.56 88 MET A N 1
ATOM 682 C CA . MET A 1 88 ? 21.556 -6.467 -18.573 1.00 93.56 88 MET A CA 1
ATOM 683 C C . MET A 1 88 ? 21.666 -6.451 -20.099 1.00 93.56 88 MET A C 1
ATOM 685 O O . MET A 1 88 ? 20.897 -7.121 -20.788 1.00 93.56 88 MET A O 1
ATOM 689 N N . LYS A 1 89 ? 22.640 -5.709 -20.632 1.00 91.81 89 LYS A N 1
ATOM 690 C CA . LYS A 1 89 ? 22.933 -5.681 -22.068 1.00 91.81 89 LYS A CA 1
ATOM 691 C C . LYS A 1 89 ? 23.542 -7.023 -22.490 1.00 91.81 89 LYS A C 1
ATOM 693 O O . LYS A 1 89 ? 24.583 -7.415 -21.962 1.00 91.81 89 LYS A O 1
ATOM 698 N N . SER A 1 90 ? 22.899 -7.733 -23.416 1.00 88.19 90 SER A N 1
ATOM 699 C CA . SER A 1 90 ? 23.403 -9.013 -23.929 1.00 88.19 90 SER A CA 1
ATOM 700 C C . SER A 1 90 ? 24.488 -8.783 -24.977 1.00 88.19 90 SER A C 1
ATOM 702 O O . SER A 1 90 ? 24.298 -8.019 -25.916 1.00 88.19 90 SER A O 1
ATOM 704 N N . THR A 1 91 ? 25.622 -9.473 -24.863 1.00 83.19 91 THR A N 1
ATOM 705 C CA . THR A 1 91 ? 26.693 -9.418 -25.874 1.00 83.19 91 THR A CA 1
ATOM 706 C C . THR A 1 91 ? 26.382 -10.237 -27.127 1.00 83.19 91 THR A C 1
ATOM 708 O O . THR A 1 91 ? 27.072 -10.087 -28.130 1.00 83.19 91 THR A O 1
ATOM 711 N N . PHE A 1 92 ? 25.371 -11.111 -27.079 1.00 79.50 92 PHE A N 1
ATOM 712 C CA . PHE A 1 92 ? 25.115 -12.126 -28.107 1.00 79.50 92 PHE A CA 1
ATOM 713 C C . PHE A 1 92 ? 23.874 -11.852 -28.968 1.00 79.50 92 PHE A C 1
ATOM 715 O O . PHE A 1 92 ? 23.389 -12.763 -29.632 1.00 79.50 92 PHE A O 1
ATOM 722 N N . GLY A 1 93 ? 23.349 -10.620 -28.974 1.00 77.31 93 GLY A N 1
ATOM 723 C CA . GLY A 1 93 ? 22.204 -10.254 -29.821 1.00 77.31 93 GLY A CA 1
ATOM 724 C C . GLY A 1 93 ? 20.939 -11.070 -29.532 1.00 77.31 93 GLY A C 1
ATOM 725 O O . GLY A 1 93 ? 20.159 -11.359 -30.435 1.00 77.31 93 GLY A O 1
ATOM 726 N N . SER A 1 94 ? 20.756 -11.504 -28.282 1.00 84.56 94 SER A N 1
ATOM 727 C CA . SER A 1 94 ? 19.607 -12.313 -27.869 1.00 84.56 94 SER A CA 1
ATOM 728 C C . SER A 1 94 ? 18.358 -11.457 -27.687 1.00 84.56 94 SER A C 1
ATOM 730 O O . SER A 1 94 ? 18.423 -10.412 -27.042 1.00 84.56 94 SER A O 1
ATOM 732 N N . GLU A 1 95 ? 17.210 -11.945 -28.153 1.00 92.12 95 GLU A N 1
ATOM 733 C CA . GLU A 1 95 ? 15.910 -11.351 -27.836 1.00 92.12 95 GLU A CA 1
ATOM 734 C C . GLU A 1 95 ? 15.687 -11.315 -26.312 1.00 92.12 95 GLU A C 1
ATOM 736 O O . GLU A 1 95 ? 15.841 -12.328 -25.627 1.00 92.12 95 GLU A O 1
ATOM 741 N N . ILE A 1 96 ? 15.333 -10.142 -25.778 1.00 94.38 96 ILE A N 1
ATOM 742 C CA . ILE A 1 96 ? 15.020 -9.957 -24.355 1.00 94.38 96 ILE A CA 1
ATOM 743 C C . ILE A 1 96 ? 13.504 -9.826 -24.227 1.00 94.38 96 ILE A C 1
ATOM 745 O O . ILE A 1 96 ? 12.919 -8.893 -24.773 1.00 94.38 96 ILE A O 1
ATOM 749 N N . ALA A 1 97 ? 12.867 -10.730 -23.484 1.00 96.38 97 ALA A N 1
ATOM 750 C CA . ALA A 1 97 ? 11.438 -10.669 -23.186 1.00 96.38 97 ALA A CA 1
ATOM 751 C C . ALA A 1 97 ? 11.215 -10.356 -21.701 1.00 96.38 97 ALA A C 1
ATOM 753 O O . ALA A 1 97 ? 11.616 -11.122 -20.825 1.00 96.38 97 ALA A O 1
ATOM 754 N N . VAL A 1 98 ? 10.565 -9.228 -21.421 1.00 96.75 98 VAL A N 1
ATOM 755 C CA . VAL A 1 98 ? 10.230 -8.757 -20.075 1.00 96.75 98 VAL A CA 1
ATOM 756 C C . VAL A 1 98 ? 8.728 -8.912 -19.867 1.00 96.75 98 VAL A C 1
ATOM 758 O O . VAL A 1 98 ? 7.939 -8.234 -20.521 1.00 96.75 98 VAL A O 1
ATOM 761 N N . ASN A 1 99 ? 8.338 -9.786 -18.939 1.00 97.62 99 ASN A N 1
ATOM 762 C CA . ASN A 1 99 ? 6.941 -10.038 -18.586 1.00 97.62 99 ASN A CA 1
ATOM 763 C C . ASN A 1 99 ? 6.694 -9.602 -17.143 1.00 97.62 99 ASN A C 1
ATOM 765 O O . ASN A 1 99 ? 7.297 -10.155 -16.222 1.00 97.62 99 ASN A O 1
ATOM 769 N N . VAL A 1 100 ? 5.810 -8.625 -16.939 1.00 97.25 100 VAL A N 1
ATOM 770 C CA . VAL A 1 100 ? 5.564 -8.040 -15.614 1.00 97.25 100 VAL A CA 1
ATOM 771 C C . VAL A 1 100 ? 4.110 -8.180 -15.196 1.00 97.25 100 VAL A C 1
ATOM 773 O O . VAL A 1 100 ? 3.206 -7.650 -15.837 1.00 97.25 100 VAL A O 1
ATOM 776 N N . GLN A 1 101 ? 3.886 -8.842 -14.064 1.00 97.25 101 GLN A N 1
ATOM 777 C CA . GLN A 1 101 ? 2.598 -8.827 -13.380 1.00 97.25 101 GLN A CA 1
ATOM 778 C C . GLN A 1 101 ? 2.596 -7.671 -12.375 1.00 97.25 101 GLN A C 1
ATOM 780 O O . GLN A 1 101 ? 3.296 -7.723 -11.362 1.00 97.25 101 GLN A O 1
ATOM 785 N N . LEU A 1 102 ? 1.833 -6.617 -12.661 1.00 96.06 102 LEU A N 1
ATOM 786 C CA . LEU A 1 102 ? 1.697 -5.482 -11.755 1.00 96.06 102 LEU A CA 1
ATOM 787 C C . LEU A 1 10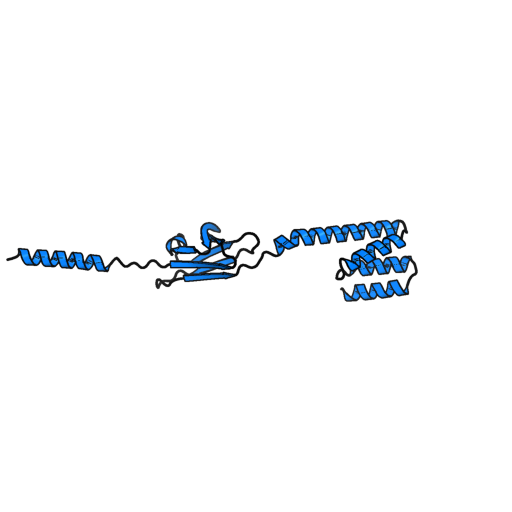2 ? 0.743 -5.845 -10.616 1.00 96.06 102 LEU A C 1
ATOM 789 O O . LEU A 1 102 ? -0.323 -6.427 -10.835 1.00 96.06 102 LEU A O 1
ATOM 793 N N . LYS A 1 103 ? 1.136 -5.493 -9.392 1.00 94.31 103 LYS A N 1
ATOM 794 C CA . LYS A 1 103 ? 0.285 -5.628 -8.208 1.00 94.31 103 LYS A CA 1
ATOM 795 C C . LYS A 1 103 ? -0.569 -4.379 -8.082 1.00 94.31 103 LYS A C 1
ATOM 797 O O . LYS A 1 103 ? -0.066 -3.275 -8.281 1.00 94.31 103 LYS A O 1
ATOM 802 N N . LYS A 1 104 ? -1.854 -4.555 -7.784 1.00 90.94 104 LYS A N 1
ATOM 803 C CA . LYS A 1 104 ? -2.751 -3.426 -7.542 1.00 90.94 104 LYS A CA 1
ATOM 804 C C . LYS A 1 104 ? -2.221 -2.622 -6.356 1.00 90.94 104 LYS A C 1
ATOM 806 O O . LYS A 1 104 ? -1.771 -3.204 -5.372 1.00 90.94 104 LYS A O 1
ATOM 811 N N . ASP A 1 105 ? -2.247 -1.304 -6.479 1.00 84.00 105 ASP A N 1
ATOM 812 C CA . ASP A 1 105 ? -1.909 -0.412 -5.382 1.00 84.00 105 ASP A CA 1
ATOM 813 C C . ASP A 1 105 ? -3.098 -0.393 -4.410 1.00 84.00 105 ASP A C 1
ATOM 815 O O . ASP A 1 105 ? -4.078 0.334 -4.589 1.00 84.00 105 ASP A O 1
ATOM 819 N N . GLU A 1 106 ? -3.046 -1.273 -3.411 1.00 71.00 106 GLU A N 1
ATOM 820 C CA . GLU A 1 106 ? -4.067 -1.368 -2.364 1.00 71.00 106 GLU A CA 1
ATOM 821 C C . GLU A 1 106 ? -4.087 -0.115 -1.477 1.00 71.00 106 GLU A C 1
ATOM 823 O O . GLU A 1 106 ? -5.112 0.198 -0.874 1.00 71.00 106 GLU A O 1
ATOM 828 N N . THR A 1 107 ? -3.001 0.661 -1.439 1.00 62.31 107 THR A N 1
ATOM 829 C CA . THR A 1 107 ? -2.932 1.913 -0.679 1.00 62.31 107 THR A CA 1
ATOM 830 C C . THR A 1 107 ? -3.883 2.973 -1.237 1.00 62.31 107 THR A C 1
ATOM 832 O O . THR A 1 107 ? -4.530 3.669 -0.459 1.00 62.31 107 THR A O 1
ATOM 835 N N . VAL A 1 108 ? -4.087 3.052 -2.555 1.00 55.56 108 VAL A N 1
ATOM 836 C CA . VAL A 1 108 ? -5.007 4.042 -3.155 1.00 55.56 108 VAL A CA 1
ATOM 837 C C . VAL A 1 108 ? -6.486 3.714 -2.892 1.00 55.56 10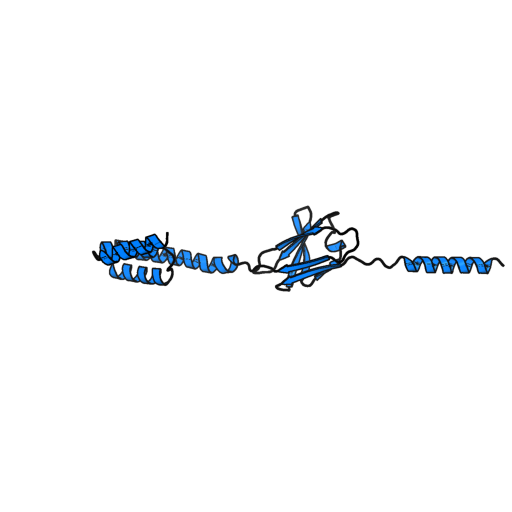8 VAL A C 1
ATOM 839 O O . VAL A 1 108 ? -7.299 4.630 -2.780 1.00 55.56 108 VAL A O 1
ATOM 842 N N . GLN A 1 109 ? -6.853 2.438 -2.717 1.00 51.31 109 GLN A N 1
ATOM 843 C CA . GLN A 1 109 ? -8.211 2.069 -2.281 1.00 51.31 109 GLN A CA 1
ATOM 844 C C . GLN A 1 109 ? -8.392 2.182 -0.759 1.00 51.31 109 GLN A C 1
ATOM 846 O O . GLN A 1 109 ? -9.461 2.578 -0.297 1.00 51.31 109 GLN A O 1
ATOM 851 N N . ASN A 1 110 ? -7.334 1.937 0.017 1.00 48.31 110 ASN A N 1
ATOM 852 C CA . ASN A 1 110 ? -7.403 1.954 1.475 1.00 48.31 110 ASN A CA 1
ATOM 853 C C . ASN A 1 110 ? -7.309 3.353 2.097 1.00 48.31 110 ASN A C 1
ATOM 855 O O . ASN A 1 110 ? -7.792 3.525 3.205 1.00 48.31 110 ASN A O 1
ATOM 859 N N . ILE A 1 111 ? -6.761 4.384 1.442 1.00 50.88 111 ILE A N 1
ATOM 860 C CA . ILE A 1 111 ? -6.684 5.724 2.067 1.00 50.88 111 ILE A CA 1
ATOM 861 C C . ILE A 1 111 ? -8.081 6.324 2.300 1.00 50.88 111 ILE A C 1
ATOM 863 O O . ILE A 1 111 ? -8.313 6.945 3.337 1.00 50.88 111 ILE A O 1
ATOM 867 N N . GLY A 1 112 ? -9.036 6.096 1.393 1.00 50.06 112 GLY A N 1
ATOM 868 C CA . GLY A 1 112 ? -10.429 6.512 1.586 1.00 50.06 112 GLY A CA 1
ATOM 869 C C . GLY A 1 112 ? -11.113 5.728 2.706 1.00 50.06 112 GLY A C 1
ATOM 870 O O . GLY A 1 112 ? -11.639 6.312 3.644 1.00 50.06 112 GLY A O 1
ATOM 871 N N . GLU A 1 113 ? -11.059 4.399 2.663 1.00 47.50 113 GLU A N 1
ATOM 872 C CA . GLU A 1 113 ? -11.756 3.556 3.643 1.00 47.50 113 GLU A CA 1
ATOM 873 C C . GLU A 1 113 ? -11.104 3.573 5.034 1.00 47.50 113 GLU A C 1
ATOM 875 O O . GLU A 1 113 ? -11.807 3.559 6.043 1.00 47.50 113 GLU A O 1
ATOM 880 N N . GLN A 1 114 ? -9.777 3.678 5.120 1.00 51.94 114 GLN A N 1
ATOM 881 C CA . GLN A 1 114 ? -9.039 3.722 6.381 1.00 51.94 114 GLN A CA 1
ATOM 882 C C . GLN A 1 114 ? -9.153 5.090 7.065 1.00 51.94 114 GLN A C 1
ATOM 884 O O . GLN A 1 114 ? -9.302 5.127 8.285 1.00 51.94 114 GLN A O 1
ATOM 889 N N . SER A 1 115 ? -9.164 6.201 6.315 1.00 56.69 115 SER A N 1
ATOM 890 C CA . SER A 1 115 ? -9.446 7.528 6.891 1.00 56.69 115 SER A CA 1
ATOM 891 C C . SER A 1 115 ? -10.899 7.641 7.358 1.00 56.69 115 SER A C 1
ATOM 893 O O . SER A 1 115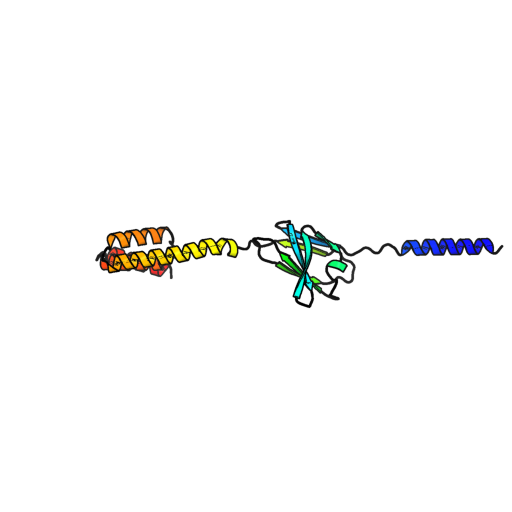 ? -11.141 8.066 8.487 1.00 56.69 115 SER A O 1
ATOM 895 N N . ILE A 1 116 ? -11.856 7.146 6.562 1.00 59.97 116 ILE A N 1
ATOM 896 C CA . ILE A 1 116 ? -13.272 7.068 6.952 1.00 59.97 116 ILE A CA 1
ATOM 897 C C . ILE A 1 116 ? -13.446 6.172 8.187 1.00 59.97 116 ILE A C 1
ATOM 899 O O . ILE A 1 116 ? -14.228 6.502 9.077 1.00 59.97 116 ILE A O 1
ATOM 903 N N . SER A 1 117 ? -12.722 5.054 8.271 1.00 73.81 117 SER A N 1
ATOM 904 C CA . SER A 1 117 ? -12.758 4.153 9.427 1.00 73.81 117 SER A CA 1
ATOM 905 C C . SER A 1 117 ? -12.195 4.828 10.682 1.00 73.81 117 SER A C 1
ATOM 907 O O . SER A 1 117 ? -12.847 4.820 11.722 1.00 73.81 117 SER A O 1
ATOM 909 N N . GLN A 1 118 ? -11.051 5.513 10.590 1.00 82.81 118 GLN A N 1
ATOM 910 C CA . GLN A 1 118 ? -10.457 6.227 11.726 1.00 82.81 118 GLN A CA 1
ATOM 911 C C . GLN A 1 118 ? -11.324 7.394 12.214 1.00 82.81 118 GLN A C 1
ATOM 913 O O . GLN A 1 118 ? -11.511 7.551 13.421 1.00 82.81 118 GLN A O 1
ATOM 918 N N . GLU A 1 119 ? -11.899 8.180 11.304 1.00 86.56 119 GLU A N 1
ATOM 919 C CA . GLU A 1 119 ? -12.796 9.285 11.654 1.00 86.56 119 GLU A CA 1
ATOM 920 C C . GLU A 1 119 ? -14.095 8.777 12.295 1.00 86.56 119 GLU A C 1
ATOM 922 O O . GLU A 1 119 ? -14.530 9.289 13.333 1.00 86.56 119 GLU A O 1
ATOM 927 N N . LYS A 1 120 ? -14.703 7.721 11.738 1.00 88.81 120 LYS A N 1
ATOM 928 C CA . LYS A 1 120 ? -15.883 7.070 12.334 1.00 88.81 120 LYS A CA 1
ATOM 929 C C . LYS A 1 120 ? -15.577 6.479 13.704 1.00 88.81 120 LYS A C 1
ATOM 931 O O . LYS A 1 120 ? -16.405 6.587 14.612 1.00 88.81 120 LYS A O 1
ATOM 936 N N . VAL A 1 121 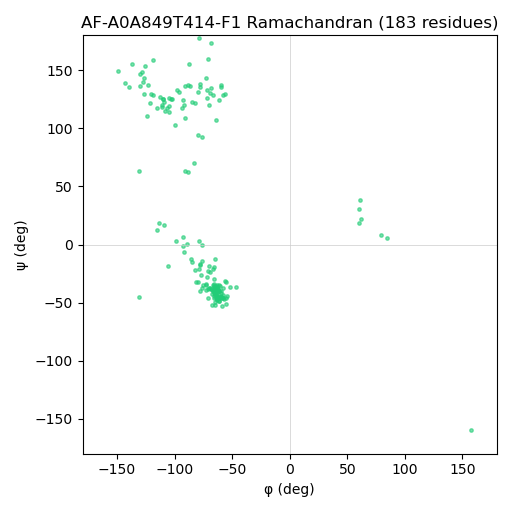? -14.392 5.896 13.876 1.00 91.81 121 VAL A N 1
ATOM 937 C CA . VAL A 1 121 ? -13.963 5.358 15.165 1.00 91.81 121 VAL A CA 1
ATOM 938 C C . VAL A 1 121 ? -13.808 6.481 16.188 1.00 91.81 121 VAL A C 1
ATOM 940 O O . VAL A 1 121 ? -14.428 6.434 17.252 1.00 91.81 121 VAL A O 1
ATOM 943 N N . ALA A 1 122 ? -13.060 7.532 15.847 1.00 93.19 122 ALA A N 1
ATOM 944 C CA . ALA A 1 122 ? -12.829 8.674 16.726 1.00 93.19 122 ALA A CA 1
ATOM 945 C C . ALA A 1 122 ? -14.135 9.392 17.107 1.00 93.19 122 ALA A C 1
ATOM 947 O O . ALA A 1 122 ? -14.364 9.681 18.283 1.00 93.19 122 ALA A O 1
ATOM 948 N N . SER A 1 123 ? -15.021 9.633 16.138 1.00 94.69 123 SER A N 1
ATOM 949 C CA . SER A 1 123 ? -16.307 10.304 16.369 1.00 94.69 123 SER A CA 1
ATOM 950 C C . SER A 1 123 ? -17.261 9.477 17.237 1.00 94.69 123 SER A C 1
ATOM 952 O O . SER A 1 123 ? -17.899 10.031 18.136 1.00 94.69 123 SER A O 1
ATOM 954 N N . SER A 1 124 ? -17.318 8.155 17.049 1.00 95.31 124 SER A N 1
ATOM 955 C CA . SER A 1 124 ? -18.136 7.262 17.884 1.00 95.31 124 SER A CA 1
ATOM 956 C C . SER A 1 124 ? -17.647 7.236 19.334 1.00 95.31 124 SER A C 1
ATOM 958 O O . SER A 1 124 ? -18.453 7.341 20.262 1.00 95.31 124 SER A O 1
ATOM 960 N N . ILE A 1 125 ? -16.326 7.173 19.536 1.00 96.12 125 ILE A N 1
ATOM 961 C CA . ILE A 1 125 ? -15.698 7.233 20.863 1.00 96.12 125 ILE A CA 1
ATOM 962 C C . ILE A 1 125 ? -15.968 8.583 21.536 1.00 96.12 125 ILE A C 1
ATOM 964 O O . ILE A 1 125 ? -16.382 8.625 22.697 1.00 96.12 125 ILE A O 1
ATOM 968 N N . ALA A 1 126 ? -15.792 9.692 20.814 1.00 97.50 126 ALA A N 1
ATOM 969 C CA . ALA A 1 126 ? -16.068 11.029 21.332 1.00 97.50 126 ALA A CA 1
ATOM 970 C C . ALA A 1 126 ? -17.542 11.191 21.741 1.00 97.50 126 ALA A C 1
ATOM 972 O O . ALA A 1 126 ? -17.832 11.685 22.834 1.00 97.50 126 ALA A O 1
ATOM 973 N N . ARG A 1 127 ? -18.478 10.709 20.909 1.00 97.69 127 ARG A N 1
ATOM 974 C CA . ARG A 1 127 ? -19.915 10.737 21.209 1.00 97.69 127 ARG A CA 1
ATOM 975 C C . ARG A 1 127 ? -20.247 9.929 22.460 1.00 97.69 127 ARG A C 1
ATOM 977 O O . ARG A 1 127 ? -20.934 10.440 23.342 1.00 97.69 127 ARG A O 1
ATOM 984 N N . ALA A 1 128 ? -19.757 8.695 22.563 1.00 97.81 128 ALA A N 1
ATOM 985 C CA . ALA A 1 128 ? -19.999 7.873 23.744 1.00 97.81 128 ALA A CA 1
ATOM 986 C C . ALA A 1 128 ? -19.420 8.509 25.012 1.00 97.81 128 ALA A C 1
ATOM 988 O O . ALA A 1 128 ? -20.101 8.524 26.033 1.00 97.81 128 ALA A O 1
ATOM 989 N N . ASN A 1 129 ? -18.227 9.109 24.952 1.00 97.56 129 ASN A N 1
ATOM 990 C CA . ASN A 1 129 ? -17.666 9.854 26.081 1.00 97.56 129 ASN A CA 1
ATOM 991 C C . ASN A 1 129 ? -18.566 11.010 26.527 1.00 97.56 129 ASN A C 1
ATOM 993 O O . ASN A 1 129 ? -18.824 11.146 27.722 1.00 97.56 129 ASN A O 1
ATOM 997 N N . GLY A 1 130 ? -19.097 11.801 25.591 1.00 98.12 130 GLY A N 1
ATOM 998 C CA . GLY A 1 130 ? -20.054 12.864 25.916 1.00 98.12 130 GLY A CA 1
ATOM 999 C C . GLY A 1 130 ? -21.324 12.331 26.595 1.00 98.12 130 GLY A C 1
ATOM 1000 O O . GLY A 1 130 ? -21.811 12.905 27.574 1.00 98.12 130 GLY A O 1
ATOM 1001 N N . LEU A 1 131 ? -21.832 11.183 26.138 1.00 98.25 131 LEU A N 1
ATOM 1002 C CA . LEU A 1 131 ? -22.994 10.517 26.738 1.00 98.25 131 LEU A CA 1
ATOM 1003 C C . LEU A 1 131 ? -22.689 9.949 28.135 1.00 98.25 131 LEU A C 1
ATOM 1005 O O . LEU A 1 131 ? -23.503 10.075 29.048 1.00 98.25 131 LEU A O 1
ATOM 1009 N N . ILE A 1 132 ? -21.494 9.392 28.343 1.00 97.88 132 ILE A N 1
ATOM 1010 C CA . ILE A 1 132 ? -21.032 8.914 29.655 1.00 97.88 132 ILE A CA 1
ATOM 1011 C C . ILE A 1 132 ? -20.899 10.083 30.640 1.00 97.88 132 ILE A C 1
ATOM 1013 O O . ILE A 1 132 ? -21.388 9.989 31.767 1.00 97.88 132 ILE A O 1
ATOM 1017 N N . GLN A 1 133 ? -20.295 11.199 30.222 1.00 97.75 133 GLN A N 1
ATOM 1018 C CA . GLN A 1 133 ? -20.125 12.394 31.059 1.00 97.75 133 GLN A CA 1
ATOM 1019 C C . GLN A 1 133 ? -21.468 13.018 31.459 1.00 97.75 133 GLN A C 1
ATOM 1021 O O . GLN A 1 133 ? -21.643 13.433 32.605 1.00 97.75 133 GLN A O 1
ATOM 1026 N N . SER A 1 134 ? -22.445 13.015 30.550 1.00 98.06 134 SER A N 1
ATOM 1027 C CA . SER A 1 134 ? -23.822 13.453 30.822 1.00 98.06 134 SER A CA 1
ATOM 1028 C C . SER A 1 134 ? -24.675 12.408 31.557 1.00 98.06 134 SER A C 1
ATOM 1030 O O . SER A 1 134 ? -25.851 12.653 31.821 1.00 98.06 134 SER A O 1
ATOM 1032 N N . LYS A 1 135 ? -24.093 11.259 31.934 1.00 97.75 135 LYS A N 1
ATOM 1033 C CA . LYS A 1 135 ? -24.756 10.120 32.597 1.00 97.75 135 LYS A CA 1
ATOM 1034 C C . LYS A 1 135 ? -25.904 9.499 31.788 1.00 97.75 135 LYS A C 1
ATOM 1036 O O . LYS A 1 135 ? -26.711 8.748 32.338 1.00 97.75 135 LYS A O 1
ATOM 1041 N N . ASN A 1 136 ? -25.968 9.753 30.481 1.00 98.31 136 ASN A N 1
ATOM 1042 C CA . ASN A 1 136 ? -26.921 9.125 29.571 1.00 98.31 136 ASN A CA 1
ATOM 1043 C C . ASN A 1 136 ? -26.398 7.751 29.119 1.00 98.31 136 ASN A C 1
ATOM 1045 O O . ASN A 1 136 ? -25.977 7.537 27.981 1.00 98.31 136 ASN A O 1
ATOM 1049 N N . PHE A 1 137 ? -26.390 6.798 30.051 1.00 98.06 137 PHE A N 1
ATOM 1050 C CA . PHE A 1 137 ? -25.772 5.493 29.823 1.00 98.06 137 PHE A CA 1
ATOM 1051 C C . PHE A 1 137 ? -26.542 4.604 28.841 1.00 98.06 137 PHE A C 1
ATOM 1053 O O . PHE A 1 137 ? -25.945 3.688 28.287 1.00 98.06 137 PHE A O 1
ATOM 1060 N N . ILE A 1 138 ? -27.847 4.827 28.647 1.00 98.06 138 ILE A N 1
ATOM 1061 C CA . ILE A 1 138 ? -28.665 4.029 27.718 1.00 98.06 138 ILE A CA 1
ATOM 1062 C C . ILE A 1 138 ? -28.282 4.367 26.276 1.00 98.06 138 ILE A C 1
ATOM 1064 O O . ILE A 1 138 ? -28.043 3.470 25.470 1.00 98.06 138 ILE A O 1
ATOM 1068 N N . GLU A 1 139 ? -28.160 5.657 25.958 1.00 97.94 139 GLU A N 1
ATOM 1069 C CA . GLU A 1 139 ? -27.727 6.070 24.625 1.00 97.94 139 GLU A CA 1
ATOM 1070 C C . GLU A 1 139 ? -26.250 5.728 24.388 1.00 97.94 139 GLU A C 1
ATOM 1072 O O . GLU A 1 139 ? -25.900 5.264 23.304 1.00 97.94 139 GLU A O 1
ATOM 1077 N N . ALA A 1 140 ? -25.392 5.867 25.409 1.00 98.31 140 ALA A N 1
ATOM 1078 C CA . ALA A 1 140 ? -23.991 5.449 25.316 1.00 98.31 140 ALA A CA 1
ATOM 1079 C C . ALA A 1 140 ? -23.863 3.951 24.977 1.00 98.31 140 ALA A C 1
ATOM 1081 O O . ALA A 1 140 ? -23.066 3.582 24.114 1.00 98.31 140 ALA A O 1
ATOM 1082 N N . GLU A 1 141 ? -24.672 3.098 25.622 1.00 98.38 141 GLU A N 1
ATOM 1083 C CA . GLU A 1 141 ? -24.744 1.657 25.341 1.00 98.38 141 GLU A CA 1
ATOM 1084 C C . GLU A 1 141 ? -25.147 1.396 23.882 1.00 98.38 141 GLU A C 1
ATOM 1086 O O . GLU A 1 141 ? -24.503 0.594 23.208 1.00 98.38 141 GLU A O 1
ATOM 1091 N N . SER A 1 142 ? -26.158 2.102 23.362 1.00 98.25 142 SER A N 1
ATOM 1092 C CA . SER A 1 142 ? -26.599 1.953 21.967 1.00 98.25 142 SER A CA 1
ATOM 1093 C C . SER A 1 142 ? -25.517 2.363 20.961 1.00 98.25 142 SER A C 1
ATOM 1095 O O . SER A 1 142 ? -25.247 1.613 20.023 1.00 98.25 142 SER A O 1
ATOM 1097 N N . VAL A 1 143 ? -24.848 3.503 21.178 1.00 97.88 143 VAL A N 1
ATOM 1098 C CA . VAL A 1 143 ? -23.749 3.969 20.313 1.00 97.88 143 VAL A CA 1
ATOM 1099 C C . VAL A 1 143 ? -22.622 2.939 20.263 1.00 97.88 143 VAL A C 1
ATOM 1101 O O . VAL A 1 143 ? -22.144 2.609 19.179 1.00 97.88 143 VAL A O 1
ATOM 1104 N N . MET A 1 144 ? -22.222 2.400 21.416 1.00 97.69 144 MET A N 1
ATOM 1105 C CA . MET A 1 144 ? -21.109 1.450 21.488 1.00 97.69 144 MET A CA 1
ATOM 1106 C C . MET A 1 144 ? -21.474 0.037 21.028 1.00 97.69 144 MET A C 1
ATOM 1108 O O . MET A 1 144 ? -20.615 -0.673 20.513 1.00 97.69 144 MET A O 1
ATOM 1112 N N . THR A 1 145 ? -22.745 -0.355 21.118 1.00 97.69 145 THR A N 1
ATOM 1113 C CA . THR A 1 145 ? -23.223 -1.611 20.517 1.00 97.69 145 THR A CA 1
ATOM 1114 C C . THR A 1 145 ? -23.111 -1.543 18.993 1.00 97.69 145 THR A C 1
ATOM 1116 O O . THR A 1 145 ? -22.471 -2.399 18.388 1.00 97.69 145 THR A O 1
ATOM 1119 N N . ASN A 1 146 ? -23.615 -0.464 18.381 1.00 96.69 146 ASN A N 1
ATOM 1120 C CA . ASN A 1 146 ? -23.495 -0.244 16.936 1.00 96.69 146 ASN A CA 1
ATOM 1121 C C . ASN A 1 146 ? -22.030 -0.140 16.482 1.00 96.69 146 ASN A C 1
ATOM 1123 O O . ASN A 1 146 ? -21.691 -0.561 15.378 1.00 96.69 146 ASN A O 1
ATOM 1127 N N . PHE A 1 147 ? -21.160 0.439 17.318 1.00 95.38 147 PHE A N 1
ATOM 1128 C CA . PHE A 1 147 ? -19.725 0.507 17.053 1.00 95.38 147 PHE A CA 1
ATOM 1129 C C . PHE A 1 147 ? -19.105 -0.890 16.961 1.00 95.38 147 PHE A C 1
ATOM 1131 O O . PHE A 1 147 ? -18.398 -1.175 16.000 1.00 95.38 147 PHE A O 1
ATOM 1138 N N . VAL A 1 148 ? -19.386 -1.769 17.925 1.00 95.12 148 VAL A N 1
ATOM 1139 C CA . VAL A 1 148 ? -18.848 -3.138 17.942 1.00 95.12 148 VAL A CA 1
ATOM 1140 C C . VAL A 1 148 ? -19.383 -3.974 16.776 1.00 95.12 148 VAL A C 1
ATOM 1142 O O . VAL A 1 148 ? -18.647 -4.787 16.226 1.00 95.12 148 VAL A O 1
ATOM 1145 N N . GLU A 1 149 ? -20.629 -3.755 16.351 1.00 94.19 149 GLU A N 1
ATOM 1146 C CA . GLU A 1 149 ? -21.183 -4.404 15.154 1.00 94.19 149 GLU A CA 1
ATOM 1147 C C . GLU A 1 149 ? -20.468 -3.966 13.865 1.00 94.19 149 GLU A C 1
ATOM 1149 O O . GLU A 1 149 ? -20.244 -4.785 12.975 1.00 94.19 149 GLU A O 1
ATOM 1154 N N . GLN A 1 150 ? -20.085 -2.689 13.767 1.00 91.12 150 GLN A N 1
ATOM 1155 C CA . GLN A 1 150 ? -19.366 -2.147 12.608 1.00 91.12 150 GLN A CA 1
ATOM 1156 C C . GLN A 1 150 ? -17.868 -2.474 12.622 1.00 91.12 150 GLN A C 1
ATOM 1158 O O . GLN A 1 150 ? -17.266 -2.640 11.563 1.00 91.12 150 GLN A O 1
ATOM 1163 N N . PHE A 1 151 ? -17.265 -2.562 13.808 1.00 91.94 151 PHE A N 1
ATOM 1164 C CA . PHE A 1 151 ? -15.825 -2.719 14.003 1.00 91.94 151 PHE A CA 1
ATOM 1165 C C . PHE A 1 151 ? -15.511 -3.868 14.980 1.00 91.94 151 PHE A C 1
ATOM 1167 O O . PHE A 1 151 ? -14.924 -3.636 16.041 1.00 91.94 151 PHE A O 1
ATOM 1174 N N . PRO A 1 152 ? -15.865 -5.124 14.642 1.00 90.31 152 PRO A N 1
ATOM 1175 C CA . PRO A 1 152 ? -15.793 -6.251 15.577 1.00 90.31 152 PRO A CA 1
ATOM 1176 C C . PRO A 1 152 ? -14.369 -6.615 16.018 1.00 90.31 152 PRO A C 1
ATOM 1178 O O . PRO A 1 152 ? -14.201 -7.258 17.047 1.00 90.31 152 PRO A O 1
ATOM 1181 N N . SER A 1 153 ? -13.342 -6.204 15.267 1.00 88.81 153 SER A N 1
ATOM 1182 C CA . SER A 1 153 ? -11.931 -6.457 15.585 1.00 88.81 153 SER A CA 1
ATOM 1183 C C . SER A 1 153 ? -11.281 -5.379 16.459 1.00 88.81 153 SER A C 1
ATOM 1185 O O . SER A 1 153 ? -10.085 -5.460 16.723 1.00 88.81 153 SER A O 1
ATOM 1187 N N . VAL A 1 154 ? -12.011 -4.332 16.860 1.00 90.81 154 VAL A N 1
ATOM 1188 C CA . VAL A 1 154 ? -11.449 -3.216 17.635 1.00 90.81 154 VAL A CA 1
ATOM 1189 C C . VAL A 1 154 ? -11.786 -3.394 19.117 1.00 90.81 154 VAL A C 1
ATOM 1191 O O . VAL A 1 154 ? -12.895 -3.081 19.555 1.00 90.81 154 VAL A O 1
ATOM 1194 N N . SER A 1 155 ? -10.802 -3.844 19.904 1.00 93.25 155 SER A N 1
ATOM 1195 C CA . SER A 1 155 ? -10.944 -4.145 21.343 1.00 93.25 155 SER A CA 1
ATOM 1196 C C . SER A 1 155 ? -11.555 -2.999 22.158 1.00 93.25 155 SER A C 1
ATOM 1198 O O . SER A 1 155 ? -12.403 -3.229 23.022 1.00 93.25 155 SER A O 1
ATOM 1200 N N . VAL A 1 156 ? -11.221 -1.748 21.814 1.00 94.12 156 VAL A N 1
ATOM 1201 C CA . VAL A 1 156 ? -11.683 -0.548 22.531 1.00 94.12 156 VAL A CA 1
ATOM 1202 C C . VAL A 1 156 ? -13.210 -0.454 22.639 1.00 94.12 156 VAL A C 1
ATOM 1204 O O . VAL A 1 156 ? -13.723 0.041 23.640 1.00 94.12 156 VAL A O 1
ATOM 1207 N N . GLY A 1 157 ? -13.963 -0.953 21.651 1.00 95.19 157 GLY A N 1
ATOM 1208 C CA . GLY A 1 157 ? -15.428 -0.938 21.700 1.00 95.19 157 GLY A CA 1
ATOM 1209 C C . GLY A 1 157 ? -15.972 -1.779 22.856 1.00 95.19 157 GLY A C 1
ATOM 1210 O O . GLY A 1 157 ? -16.879 -1.354 23.577 1.00 95.19 157 GLY A O 1
ATOM 1211 N N . PHE A 1 158 ? -15.359 -2.942 23.086 1.00 97.19 158 PHE A N 1
ATOM 1212 C CA . PHE A 1 158 ? -15.702 -3.827 24.194 1.00 97.19 158 PHE A CA 1
ATOM 1213 C C . PHE A 1 158 ? -15.286 -3.235 25.547 1.00 97.19 158 PHE A C 1
ATOM 1215 O O . PHE A 1 158 ? -16.062 -3.323 26.498 1.00 97.19 158 PHE A O 1
ATOM 1222 N N . ASP A 1 159 ? -14.142 -2.548 25.640 1.00 97.31 159 ASP A N 1
ATOM 1223 C CA . ASP A 1 159 ? -13.759 -1.821 26.864 1.00 97.31 159 ASP A CA 1
ATOM 1224 C C . ASP A 1 159 ? -14.786 -0.748 27.242 1.00 97.31 159 ASP A C 1
ATOM 1226 O O . ASP A 1 159 ? -15.200 -0.649 28.402 1.00 97.31 159 ASP A O 1
ATOM 1230 N N . TYR A 1 160 ? -15.250 0.035 26.263 1.00 97.69 160 TYR A N 1
ATOM 1231 C CA . TYR A 1 160 ? -16.279 1.051 26.487 1.00 97.69 160 TYR A CA 1
ATOM 1232 C C . TYR A 1 160 ? -17.606 0.435 26.929 1.00 97.69 160 TYR A C 1
ATOM 1234 O O . TYR A 1 160 ? -18.198 0.922 27.894 1.00 97.69 160 TYR A O 1
ATOM 1242 N N . LEU A 1 161 ? -18.062 -0.650 26.291 1.00 98.12 161 LEU A N 1
ATOM 1243 C CA . LEU A 1 161 ? -19.251 -1.380 26.746 1.00 98.12 161 LEU A CA 1
ATOM 1244 C C . LEU A 1 161 ? -19.073 -1.914 28.171 1.00 98.12 161 LEU A C 1
ATOM 1246 O O . LEU A 1 161 ? -19.987 -1.784 28.986 1.00 98.12 161 LEU A O 1
ATOM 1250 N N . GLY A 1 162 ? -17.897 -2.453 28.501 1.00 98.12 162 GLY A N 1
ATOM 1251 C CA . GLY A 1 162 ? -17.542 -2.884 29.852 1.00 98.12 162 GLY A CA 1
ATOM 1252 C C . GLY A 1 162 ? -17.707 -1.758 30.874 1.00 98.12 162 GLY A C 1
ATOM 1253 O O . GLY A 1 162 ? -18.439 -1.908 31.856 1.00 98.12 162 GLY A O 1
ATOM 1254 N N . ASN A 1 163 ? -17.119 -0.595 30.586 1.00 98.25 163 ASN A N 1
ATOM 1255 C CA . ASN A 1 163 ? -17.196 0.600 31.427 1.00 98.25 163 ASN A CA 1
ATOM 1256 C C . ASN A 1 163 ? -18.633 1.121 31.573 1.00 98.25 163 ASN A C 1
ATOM 1258 O O . ASN A 1 163 ? -19.078 1.406 32.686 1.00 98.25 163 ASN A O 1
ATOM 1262 N N . ILE A 1 164 ? -19.388 1.207 30.475 1.00 98.50 164 ILE A N 1
ATOM 1263 C CA . ILE A 1 164 ? -20.793 1.639 30.488 1.00 98.50 164 ILE A CA 1
ATOM 1264 C C . ILE A 1 164 ? -21.627 0.686 31.349 1.00 98.50 164 ILE A C 1
ATOM 1266 O O . ILE A 1 164 ? -22.381 1.133 32.216 1.00 98.50 164 ILE A O 1
ATOM 1270 N N . TYR A 1 165 ? -21.462 -0.627 31.178 1.00 98.62 165 TYR A N 1
ATOM 1271 C CA . TYR A 1 165 ? -22.170 -1.616 31.985 1.00 98.62 165 TYR A CA 1
ATOM 1272 C C . TYR A 1 165 ? -21.795 -1.562 33.460 1.00 98.62 165 TYR A C 1
ATOM 1274 O O . TYR A 1 165 ? -22.672 -1.719 34.315 1.00 98.62 165 TYR A O 1
ATOM 1282 N N . PHE A 1 166 ? -20.527 -1.306 33.771 1.00 98.56 166 PHE A N 1
ATOM 1283 C CA . PHE A 1 166 ? -20.074 -1.118 35.141 1.00 98.56 166 PHE A CA 1
ATOM 1284 C C . PHE A 1 166 ? -20.755 0.097 35.790 1.00 98.56 166 PHE A C 1
ATOM 1286 O O . PHE A 1 166 ? -21.304 -0.020 36.886 1.00 98.56 166 PHE A O 1
ATOM 1293 N N . LEU A 1 167 ? -20.816 1.232 35.083 1.00 98.06 167 LEU A N 1
ATOM 1294 C CA . LEU A 1 167 ? -21.484 2.459 35.541 1.00 98.06 167 LEU A CA 1
ATOM 1295 C C . LEU A 1 167 ? -22.999 2.276 35.729 1.00 98.06 167 LEU A C 1
ATOM 1297 O O . LEU A 1 167 ? -23.580 2.810 36.673 1.00 98.06 167 LEU A O 1
ATOM 1301 N N . GLN A 1 168 ? -23.633 1.460 34.885 1.00 97.94 168 GLN A N 1
ATOM 1302 C CA . GLN A 1 168 ? -25.035 1.050 35.027 1.00 97.94 168 GLN A CA 1
ATOM 1303 C C . GLN A 1 168 ? -25.266 -0.016 36.121 1.00 97.94 168 GLN A C 1
ATOM 1305 O O . GLN A 1 168 ? -26.402 -0.450 36.312 1.00 97.94 168 GLN A O 1
ATOM 1310 N N . LYS A 1 169 ? -24.217 -0.474 36.822 1.00 98.31 169 LYS A N 1
ATOM 1311 C CA . LYS A 1 169 ? -24.246 -1.576 37.808 1.00 98.31 169 LYS A CA 1
ATOM 1312 C C . LYS A 1 169 ? -24.655 -2.941 37.229 1.00 98.31 169 LYS A C 1
ATOM 1314 O O . LYS A 1 169 ? -25.057 -3.843 37.961 1.00 98.31 169 LYS A O 1
ATOM 1319 N N . LYS A 1 170 ? -24.518 -3.138 35.914 1.00 98.44 170 LYS A N 1
ATOM 1320 C CA . LYS A 1 170 ? -24.747 -4.415 35.214 1.00 98.44 170 LYS A CA 1
ATOM 1321 C C . LYS A 1 170 ? -23.457 -5.253 35.192 1.00 98.44 170 LYS A C 1
ATOM 1323 O O . LYS A 1 170 ? -22.920 -5.561 34.129 1.00 98.44 170 LYS A O 1
ATOM 1328 N N . TYR A 1 171 ? -22.950 -5.635 36.365 1.00 98.06 171 TYR A N 1
ATOM 1329 C CA . TYR A 1 171 ? -21.596 -6.197 36.524 1.00 98.06 171 TYR A CA 1
ATOM 1330 C C . TYR A 1 171 ? -21.311 -7.464 35.705 1.00 98.06 171 TYR A C 1
ATOM 1332 O O . TYR A 1 171 ? -20.225 -7.595 35.149 1.00 98.06 171 TYR A O 1
ATOM 1340 N N . ALA A 1 172 ? -22.285 -8.368 35.560 1.00 98.06 172 ALA A N 1
ATOM 1341 C CA . ALA A 1 172 ? -22.108 -9.574 34.745 1.00 98.06 172 ALA A CA 1
ATOM 1342 C C . ALA A 1 172 ? -21.849 -9.242 33.263 1.00 98.06 172 ALA A C 1
ATOM 1344 O O . ALA A 1 172 ? -20.996 -9.854 32.620 1.00 98.06 172 ALA A O 1
ATOM 1345 N N . LYS A 1 173 ? -22.550 -8.230 32.729 1.00 98.00 173 LYS A N 1
ATOM 1346 C CA . LYS A 1 173 ? -22.329 -7.745 31.361 1.00 98.00 173 LYS A CA 1
ATOM 1347 C C . LYS A 1 173 ? -20.999 -7.009 31.237 1.00 98.00 173 LYS A C 1
ATOM 1349 O O . LYS A 1 173 ? -20.319 -7.183 30.230 1.00 98.00 173 LYS A O 1
ATOM 1354 N N . ALA A 1 174 ? -20.626 -6.232 32.254 1.00 98.38 174 ALA A N 1
ATOM 1355 C CA . ALA A 1 174 ? -19.346 -5.534 32.284 1.00 98.38 174 ALA A CA 1
ATOM 1356 C C . ALA A 1 174 ? -18.180 -6.525 32.185 1.00 98.38 174 ALA A C 1
ATOM 1358 O O . ALA A 1 174 ? -17.369 -6.435 31.268 1.00 98.38 174 ALA A O 1
ATOM 1359 N N . LEU A 1 175 ? -18.175 -7.541 33.057 1.00 98.00 175 LEU A N 1
ATOM 1360 C CA . LEU A 1 175 ? -17.148 -8.579 33.076 1.00 98.00 175 LEU A CA 1
ATOM 1361 C C . LEU A 1 175 ? -17.044 -9.297 31.728 1.00 98.00 175 LEU A C 1
ATOM 1363 O O . LEU A 1 175 ? -15.946 -9.431 31.201 1.00 98.00 175 LEU A O 1
ATOM 1367 N N . LYS A 1 176 ? -18.178 -9.704 31.140 1.00 98.00 176 LYS A N 1
ATOM 1368 C CA . LYS A 1 176 ? -18.199 -10.342 29.815 1.00 98.00 176 LYS A CA 1
ATOM 1369 C C . LYS A 1 176 ? -17.500 -9.487 28.752 1.00 98.00 176 LYS A C 1
ATOM 1371 O O . LYS A 1 176 ? -16.740 -10.025 27.958 1.00 98.00 176 LYS A O 1
ATOM 1376 N N . ASN A 1 177 ? -17.753 -8.180 28.728 1.00 97.50 177 ASN A N 1
ATOM 1377 C CA . ASN A 1 177 ? -17.154 -7.297 27.728 1.00 97.50 177 ASN A CA 1
ATOM 1378 C C . ASN A 1 177 ? -15.660 -7.057 27.972 1.00 97.50 177 ASN A C 1
ATOM 1380 O O . ASN A 1 177 ? -14.905 -7.024 27.010 1.00 97.50 177 ASN A O 1
ATOM 1384 N N . TYR A 1 178 ? -15.204 -6.992 29.225 1.00 97.69 178 TYR A N 1
ATOM 1385 C CA . TYR A 1 178 ? -13.765 -6.933 29.506 1.00 97.69 178 TYR A CA 1
ATOM 1386 C C . TYR A 1 178 ? -13.021 -8.201 29.064 1.00 97.69 178 TYR A C 1
ATOM 1388 O O . TYR A 1 178 ? -11.901 -8.106 28.572 1.00 97.69 178 TYR A O 1
ATOM 1396 N N . TRP A 1 179 ? -13.643 -9.380 29.183 1.00 97.25 179 TRP A N 1
ATOM 1397 C CA . TRP A 1 179 ? -13.081 -10.611 28.614 1.00 97.25 179 TRP A CA 1
ATOM 1398 C C . TRP A 1 179 ? -12.989 -10.543 27.092 1.00 97.25 179 TRP A C 1
ATOM 1400 O O . TRP A 1 179 ? -11.925 -10.808 26.550 1.00 97.25 179 TRP A O 1
ATOM 1410 N N . LEU A 1 180 ? -14.067 -10.115 26.424 1.00 94.75 180 LEU A N 1
ATOM 1411 C CA . LEU A 1 180 ? -14.055 -9.944 24.970 1.00 94.75 180 LEU A CA 1
ATOM 1412 C C . LEU A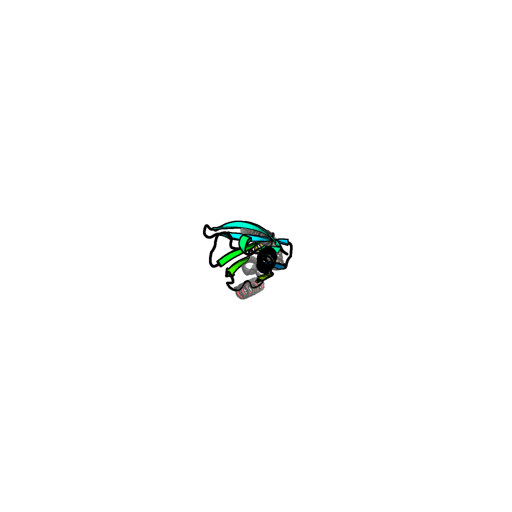 1 180 ? -12.961 -8.970 24.530 1.00 94.75 180 LEU A C 1
ATOM 1414 O O . LEU A 1 180 ? -12.212 -9.289 23.620 1.00 94.75 180 LEU A O 1
ATOM 1418 N N . SER A 1 181 ? -12.825 -7.824 25.199 1.00 94.44 181 SER A N 1
ATOM 1419 C CA . SER A 1 181 ? -11.765 -6.856 24.901 1.00 94.44 181 SER A CA 1
ATOM 1420 C C . SER A 1 181 ? -10.372 -7.484 24.973 1.00 94.44 181 SER A C 1
ATOM 1422 O O . SER A 1 181 ? -9.575 -7.322 24.050 1.00 94.44 181 SER A O 1
ATOM 1424 N N . LYS A 1 182 ? -10.102 -8.262 26.031 1.00 93.69 182 LYS A N 1
ATOM 1425 C CA . LYS A 1 182 ? -8.828 -8.962 26.224 1.00 93.69 182 LYS A CA 1
ATOM 1426 C C . LYS A 1 182 ? -8.519 -9.958 25.102 1.00 93.69 182 LYS A C 1
ATOM 1428 O O . LYS A 1 182 ? -7.354 -10.092 24.753 1.00 93.69 182 LYS A O 1
ATOM 1433 N N . ASP A 1 183 ? -9.521 -10.639 24.553 1.00 89.31 183 ASP A N 1
ATOM 1434 C CA . ASP A 1 183 ? -9.319 -11.614 23.472 1.00 89.31 183 ASP A CA 1
ATOM 1435 C C . ASP A 1 183 ? -8.926 -10.953 22.134 1.00 89.31 183 ASP A C 1
ATOM 1437 O O . ASP A 1 183 ? -8.394 -11.624 21.252 1.00 89.31 183 ASP A O 1
ATOM 1441 N N . TYR A 1 184 ? -9.171 -9.645 21.982 1.00 81.81 184 TYR A N 1
ATOM 1442 C CA . TYR A 1 184 ? -8.800 -8.856 20.800 1.00 81.81 184 TYR A CA 1
ATOM 1443 C C . TYR A 1 184 ? -7.497 -8.050 20.970 1.00 81.81 184 TYR A C 1
ATOM 1445 O O . TYR A 1 184 ? -7.140 -7.295 20.062 1.00 81.81 184 TYR A O 1
ATOM 1453 N N . TYR A 1 185 ? -6.809 -8.183 22.109 1.00 70.56 185 TYR A N 1
ATOM 1454 C CA . TYR A 1 185 ? -5.462 -7.643 22.344 1.00 70.56 185 TYR A CA 1
ATOM 1455 C C . TYR A 1 185 ? -4.381 -8.642 21.925 1.00 70.56 185 TYR A C 1
ATOM 1457 O O . TYR A 1 185 ? -3.396 -8.189 21.299 1.00 70.56 185 TYR A O 1
#

Foldseek 3Di:
DPPVVVVVVVVVVVVVVVVPPPPDFAKEFEAEVVFFWWKWWQAPVRDTDTPGTPRDIDTPCSQQVRHDFWIWMWTGDPQWDIDIDIGTDDPPSYHHYHYYYTHGPVVVVCVVVVVVLVVLVVVLVVVLVVCVVVVVLVVSLVSLVVVCVVPVLQLVSLQSNLVSCVSVVVNVSNVVSNVSSVVSD